Protein AF-0000000078655105 (afdb_homodimer)

Secondary structure (DSSP, 8-state):
---HHHHHHHHHH-SSEEEEEEEETTTEEEEEEE-HHHHHHH---HHHHTTS-GGGGGTT----HHHHHHHHHHHTT--EEEEEEEE-TTS-EEEEEEEEEEEE-TTS-EEEEEEEEEE-HHHHHHHHHHHHHHHHHHHHHHHHHHHHHHHH-/---HHHHHHHHHH-SSEEEEEEEETTTEEEEEEE-HHHHHHH---HHHHTTS-GGGGGTT----HHHHHHHHHHHTT--EEEEEEEE-TTS-EEEEEEEEEEEE-TTS-EEEEEEEEEE-HHHHHHHHHHHHHHHHHHHHHHHHHHHHHHHH-

Organism: NCBI:txid1005395

Foldseek 3Di:
DCDPVNVLVVQQPDLWKKWKWWDDPQQATFTQDIHPNNCVVQVDDPVVGGRHGPCVFCPPPDDDPQNVVVSVCVNVQHKDWDWDWTAHPVGDIFIWTKTKHFDADPVRHTTMIMIIIDGCRVVVVVVVVVVVVVVVVVVVVVVVVVVVVVVVD/DCDPVNVLVVQQPDQKKKWKWWDDPQQATFTQDIHPNNCVVQVDDPVVGGGHGPCVFCPPPDDDPQNVVVSVCVNVQHKDWDWDWGAHPVGDIFIWTKIKHFDADPVRDTTMIMIIIDGCRVVVVVVVVVVVVVVVVVVVVVVVVVVVVVVVD

InterPro domains:
  IPR000014 PAS domain [PF13426] (16-121)
  IPR000014 PAS domain [PS50112] (3-77)
  IPR000014 PAS domain [SM00091] (5-75)
  IPR000014 PAS domain [TIGR00229] (5-129)
  IPR000014 PAS domain [cd00130] (14-120)
  IPR000700 PAS-associated, C-terminal [PS50113] (77-132)
  IPR001610 PAC motif [SM00086] (81-123)
  IPR035965 PAS domain superfamily [SSF55785] (12-121)

Sequence (306 aa):
MINAKLLQRMIDASNDGIVVAEQEGDEDTILIYVNPAFERLSGYQASDILYRDCRFLQGEERDQPARTRIRQALDSRQPCREILRNYRKDGSAFWNELSITPLFNEADQLTYFIGVQKDVTVQVEAEQRIAELERELAEARARIRALESDQRSMINAKLLQRMIDASNDGIVVAEQEGDEDTILIYVNPAFERLSGYQASDILYRDCRFLQGEERDQPARTRIRQALDSRQPCREILRNYRKDGSAFWNELSITPLFNEADQLTYFIGVQKDVTVQVEAEQRIAELERELAEARARIRALESDQRS

Nearest PDB structures (foldseek):
  7r5n-assembly1_A  TM=9.632E-01  e=6.552E-20  Pseudomonas fluorescens
  7a6p-assembly1_B  TM=9.640E-01  e=2.274E-19  Pseudomonas putida KT2440
  5j4e-assembly2_B  TM=9.346E-01  e=1.556E-18  Pseudomonas putida
  8a7f-assembly1_A  TM=9.371E-01  e=1.064E-17  Pseudomonas putida KT2440
  8a6x-assembly1_B  TM=9.410E-01  e=1.674E-17  Pseudomonas putida KT2440

Structure (mmCIF, N/CA/C/O backbone):
data_AF-0000000078655105-model_v1
#
loop_
_entity.id
_entity.type
_entity.pdbx_description
1 polymer 'PAS domain S-box protein'
#
loop_
_atom_site.group_PDB
_atom_site.id
_atom_site.type_symbol
_atom_site.label_atom_id
_atom_site.label_alt_id
_atom_site.label_comp_id
_atom_site.label_asym_id
_atom_site.label_entity_id
_atom_site.label_seq_id
_atom_site.pdbx_PDB_ins_code
_atom_site.Cartn_x
_atom_site.Cartn_y
_atom_site.Cartn_z
_atom_site.occupancy
_atom_site.B_iso_or_equiv
_atom_site.auth_seq_id
_atom_site.auth_comp_id
_atom_site.auth_asym_id
_atom_site.auth_atom_id
_atom_site.pdbx_PDB_model_num
ATOM 1 N N . MET A 1 1 ? 6.883 21.797 11.141 1 62.38 1 MET A N 1
ATOM 2 C CA . MET A 1 1 ? 5.473 21.469 11.32 1 62.38 1 MET A CA 1
ATOM 3 C C . MET A 1 1 ? 4.766 21.344 9.977 1 62.38 1 MET A C 1
ATOM 5 O O . MET A 1 1 ? 5.008 22.141 9.07 1 62.38 1 MET A O 1
ATOM 9 N N . ILE A 1 2 ? 4.32 20.156 9.719 1 78.25 2 ILE A N 1
ATOM 10 C CA . ILE A 1 2 ? 3.615 19.953 8.461 1 78.25 2 ILE A CA 1
ATOM 11 C C . ILE A 1 2 ? 2.391 20.859 8.391 1 78.25 2 ILE A C 1
ATOM 13 O O . ILE A 1 2 ? 1.543 20.844 9.289 1 78.25 2 ILE A O 1
ATOM 17 N N . ASN A 1 3 ? 2.479 21.766 7.492 1 88.56 3 ASN A N 1
ATOM 18 C CA . ASN A 1 3 ? 1.353 22.672 7.336 1 88.56 3 ASN A CA 1
ATOM 19 C C . ASN A 1 3 ? 0.307 22.125 6.375 1 88.56 3 ASN A C 1
ATOM 21 O O . ASN A 1 3 ? 0.499 21.047 5.793 1 88.56 3 ASN A O 1
ATOM 25 N N . ALA A 1 4 ? -0.778 22.875 6.277 1 91.25 4 ALA A N 1
ATOM 26 C CA . ALA A 1 4 ? -1.927 22.406 5.504 1 91.25 4 ALA A CA 1
ATOM 27 C C . ALA A 1 4 ? -1.566 22.25 4.027 1 91.25 4 ALA A C 1
ATOM 29 O O . ALA A 1 4 ? -2.043 21.328 3.363 1 91.25 4 ALA A O 1
ATOM 30 N N . LYS A 1 5 ? -0.762 23.109 3.529 1 91.44 5 LYS A N 1
ATOM 31 C CA . LYS A 1 5 ? -0.339 23.047 2.135 1 91.44 5 LYS A CA 1
ATOM 32 C C . LYS A 1 5 ? 0.444 21.766 1.855 1 91.44 5 LYS A C 1
ATOM 34 O O . LYS A 1 5 ? 0.232 21.109 0.832 1 91.44 5 LYS A O 1
ATOM 39 N N . LEU A 1 6 ? 1.385 21.438 2.717 1 92.44 6 LEU A N 1
ATOM 40 C CA . LEU A 1 6 ? 2.174 20.219 2.588 1 92.44 6 LEU A CA 1
ATOM 41 C C . LEU A 1 6 ? 1.288 18.984 2.705 1 92.44 6 LEU A C 1
ATOM 43 O O . LEU A 1 6 ? 1.477 18.016 1.974 1 92.44 6 LEU A O 1
ATOM 47 N N . LEU A 1 7 ? 0.307 19 3.615 1 94.5 7 LEU A N 1
ATOM 48 C CA . LEU A 1 7 ? -0.645 17.906 3.762 1 94.5 7 LEU A CA 1
ATOM 49 C C . LEU A 1 7 ? -1.423 17.688 2.469 1 94.5 7 LEU A C 1
ATOM 51 O O . LEU A 1 7 ? -1.599 16.547 2.033 1 94.5 7 LEU A O 1
ATOM 55 N N . GLN A 1 8 ? -1.841 18.781 1.872 1 94.5 8 GLN A N 1
ATOM 56 C CA . GLN A 1 8 ? -2.564 18.719 0.607 1 94.5 8 GLN A CA 1
ATOM 57 C C . GLN A 1 8 ? -1.701 18.094 -0.485 1 94.5 8 GLN A C 1
ATOM 59 O O . GLN A 1 8 ? -2.186 17.281 -1.283 1 94.5 8 GLN A O 1
ATOM 64 N N . ARG A 1 9 ? -0.435 18.406 -0.539 1 93.44 9 ARG A N 1
ATOM 65 C CA . ARG A 1 9 ? 0.473 17.859 -1.543 1 93.44 9 ARG A CA 1
ATOM 66 C C . ARG A 1 9 ? 0.67 16.359 -1.345 1 93.44 9 ARG A C 1
ATOM 68 O O . ARG A 1 9 ? 0.831 15.609 -2.314 1 93.44 9 ARG A O 1
ATOM 75 N N . MET A 1 10 ? 0.689 15.906 -0.113 1 94.94 10 MET A N 1
ATOM 76 C CA . MET A 1 10 ? 0.8 14.477 0.19 1 94.94 10 MET A CA 1
ATOM 77 C C . MET A 1 10 ? -0.411 13.719 -0.335 1 94.94 10 MET A C 1
ATOM 79 O O . MET A 1 10 ? -0.267 12.633 -0.913 1 94.94 10 MET A O 1
ATOM 83 N N . ILE A 1 11 ? -1.579 14.273 -0.117 1 95.5 11 ILE A N 1
ATOM 84 C CA . ILE A 1 11 ? -2.824 13.68 -0.586 1 95.5 11 ILE A CA 1
ATOM 85 C C . ILE A 1 11 ? -2.824 13.617 -2.111 1 95.5 11 ILE A C 1
ATOM 87 O O . ILE A 1 11 ? -3.205 12.602 -2.697 1 95.5 11 ILE A O 1
ATOM 91 N N . ASP A 1 12 ? -2.322 14.648 -2.771 1 94.12 12 ASP A N 1
ATOM 92 C CA . ASP A 1 12 ? -2.277 14.727 -4.23 1 94.12 12 ASP A CA 1
ATOM 93 C C . ASP A 1 12 ? -1.312 13.695 -4.805 1 94.12 12 ASP A C 1
ATOM 95 O O . ASP A 1 12 ? -1.52 13.188 -5.91 1 94.12 12 ASP A O 1
ATOM 99 N N . ALA A 1 13 ? -0.293 13.383 -4.043 1 93.12 13 ALA A N 1
ATOM 100 C CA . ALA A 1 13 ? 0.756 12.477 -4.516 1 93.12 13 ALA A CA 1
ATOM 101 C C . ALA A 1 13 ? 0.355 11.023 -4.324 1 93.12 13 ALA A C 1
ATOM 103 O O . ALA A 1 13 ? 0.968 10.117 -4.902 1 93.12 13 ALA A O 1
ATOM 104 N N . SER A 1 14 ? -0.73 10.758 -3.533 1 94 14 SER A N 1
ATOM 105 C CA . SER A 1 14 ? -1.167 9.398 -3.246 1 94 14 SER A CA 1
ATOM 106 C C . SER A 1 14 ? -1.597 8.672 -4.52 1 94 14 SER A C 1
ATOM 108 O O . SER A 1 14 ? -2.154 9.289 -5.43 1 94 14 SER A O 1
ATOM 110 N N . ASN A 1 15 ? -1.314 7.422 -4.562 1 90.94 15 ASN A N 1
ATOM 111 C CA . ASN A 1 15 ? -1.718 6.605 -5.707 1 90.94 15 ASN A CA 1
ATOM 112 C C . ASN A 1 15 ? -3.166 6.145 -5.578 1 90.94 15 ASN A C 1
ATOM 114 O O . ASN A 1 15 ? -3.826 5.871 -6.586 1 90.94 15 ASN A O 1
ATOM 118 N N . ASP A 1 16 ? -3.594 6.078 -4.355 1 94.75 16 ASP A N 1
ATOM 119 C CA . ASP A 1 16 ? -4.961 5.629 -4.105 1 94.75 16 ASP A CA 1
ATOM 120 C C . ASP A 1 16 ? -5.945 6.789 -4.219 1 94.75 16 ASP A C 1
ATOM 122 O O . ASP A 1 16 ? -5.617 7.93 -3.877 1 94.75 16 ASP A O 1
ATOM 126 N N . GLY A 1 17 ? -7.121 6.43 -4.809 1 96.62 17 GLY A N 1
ATOM 127 C CA . GLY A 1 17 ? -8.188 7.418 -4.738 1 96.62 17 GLY A CA 1
ATOM 128 C C . GLY A 1 17 ? -8.672 7.672 -3.324 1 96.62 17 GLY A C 1
ATOM 129 O O . GLY A 1 17 ? -8.938 6.73 -2.574 1 96.62 17 GLY A O 1
ATOM 130 N N . ILE A 1 18 ? -8.711 8.898 -2.969 1 96.88 18 ILE A N 1
ATOM 131 C CA . ILE A 1 18 ? -9.203 9.289 -1.653 1 96.88 18 ILE A CA 1
ATOM 132 C C . ILE A 1 18 ? -10.414 10.211 -1.807 1 96.88 18 ILE A C 1
ATOM 134 O O . ILE A 1 18 ? -10.375 11.18 -2.561 1 96.88 18 ILE A O 1
ATOM 138 N N . VAL A 1 19 ? -11.508 9.906 -1.078 1 96.69 19 VAL A N 1
ATOM 139 C CA . VAL A 1 19 ? -12.727 10.719 -1.108 1 96.69 19 VAL A CA 1
ATOM 140 C C . VAL A 1 19 ? -13.203 10.984 0.316 1 96.69 19 VAL A C 1
ATOM 142 O O . VAL A 1 19 ? -12.906 10.211 1.231 1 96.69 19 VAL A O 1
ATOM 145 N N . VAL A 1 20 ? -13.82 12.086 0.477 1 95.69 20 VAL A N 1
ATOM 146 C CA . VAL A 1 20 ? -14.508 12.43 1.72 1 95.69 20 VAL A CA 1
ATOM 147 C C . VAL A 1 20 ? -15.992 12.641 1.45 1 95.69 20 VAL A C 1
ATOM 149 O O . VAL A 1 20 ? -16.359 13.344 0.511 1 95.69 20 VAL A O 1
ATOM 152 N N . ALA A 1 21 ? -16.766 11.992 2.242 1 93.81 21 ALA A N 1
ATOM 153 C CA . ALA A 1 21 ? -18.219 12.141 2.131 1 93.81 21 ALA A CA 1
ATOM 154 C C . ALA A 1 21 ? -18.812 12.641 3.443 1 93.81 21 ALA A C 1
ATOM 156 O O . ALA A 1 21 ? -18.359 12.266 4.523 1 93.81 21 ALA A O 1
ATOM 157 N N . GLU A 1 22 ? -19.703 13.469 3.277 1 89.5 22 GLU A N 1
ATOM 158 C CA . GLU A 1 22 ? -20.469 13.992 4.41 1 89.5 22 GLU A CA 1
ATOM 159 C C . GLU A 1 22 ? -21.844 13.328 4.508 1 89.5 22 GLU A C 1
ATOM 161 O O . GLU A 1 22 ? -22.484 13.078 3.49 1 89.5 22 GLU A O 1
ATOM 166 N N . GLN A 1 23 ? -22.125 13.008 5.742 1 81.75 23 GLN A N 1
ATOM 167 C CA . GLN A 1 23 ? -23.453 12.43 5.957 1 81.75 23 GLN A CA 1
ATOM 168 C C . GLN A 1 23 ? -24.531 13.492 5.82 1 81.75 23 GLN A C 1
ATOM 170 O O . GLN A 1 23 ? -24.453 14.555 6.449 1 81.75 23 GLN A O 1
ATOM 175 N N . GLU A 1 24 ? -25.219 13.258 4.809 1 77.31 24 GLU A N 1
ATOM 176 C CA . GLU A 1 24 ? -26.375 14.117 4.629 1 77.31 24 GLU A CA 1
ATOM 177 C C . GLU A 1 24 ? -27.656 13.391 5.023 1 77.31 24 GLU A C 1
ATOM 179 O O . GLU A 1 24 ? -28.078 12.445 4.352 1 77.31 24 GLU A O 1
ATOM 184 N N . GLY A 1 25 ? -28.266 13.844 5.977 1 69.75 25 GLY A N 1
ATOM 185 C CA . GLY A 1 25 ? -29.453 13.148 6.438 1 69.75 25 GLY A CA 1
ATOM 186 C C . GLY A 1 25 ? -29.156 11.766 6.996 1 69.75 25 GLY A C 1
ATOM 187 O O . GLY A 1 25 ? -28.109 11.547 7.605 1 69.75 25 GLY A O 1
ATOM 188 N N . ASP A 1 26 ? -30.188 10.82 6.832 1 65.19 26 ASP A N 1
ATOM 189 C CA . ASP A 1 26 ? -30.094 9.523 7.496 1 65.19 26 ASP A CA 1
ATOM 190 C C . ASP A 1 26 ? -29.391 8.5 6.602 1 65.19 26 ASP A C 1
ATOM 192 O O . ASP A 1 26 ? -28.797 7.547 7.094 1 65.19 26 ASP A O 1
ATOM 196 N N . GLU A 1 27 ? -29.438 8.742 5.324 1 65.62 27 GLU A N 1
ATOM 197 C CA . GLU A 1 27 ? -29 7.582 4.562 1 65.62 27 GLU A CA 1
ATOM 198 C C . GLU A 1 27 ? -28.031 7.98 3.455 1 65.62 27 GLU A C 1
ATOM 200 O O . GLU A 1 27 ? -27.359 7.129 2.865 1 65.62 27 GLU A O 1
ATOM 205 N N . ASP A 1 28 ? -27.969 9.266 3.359 1 75.62 28 ASP A N 1
ATOM 206 C CA . ASP A 1 28 ? -27.234 9.609 2.148 1 75.62 28 ASP A CA 1
ATOM 207 C C . ASP A 1 28 ? -25.891 10.25 2.488 1 75.62 28 ASP A C 1
ATOM 209 O O . ASP A 1 28 ? -25.766 10.938 3.504 1 75.62 28 ASP A O 1
ATOM 213 N N . THR A 1 29 ? -24.969 9.805 1.803 1 84.94 29 THR A N 1
ATOM 214 C CA . THR A 1 29 ? -23.656 10.438 1.896 1 84.94 29 THR A CA 1
ATOM 215 C C . THR A 1 29 ? -23.266 11.094 0.574 1 84.94 29 THR A C 1
ATOM 217 O O . THR A 1 29 ? -23.438 10.5 -0.493 1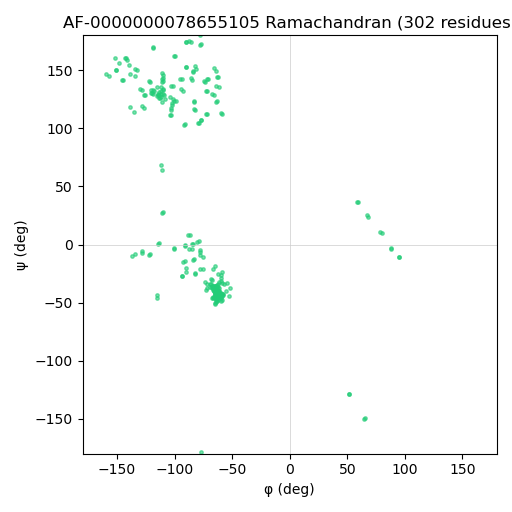 84.94 29 THR A O 1
ATOM 220 N N . ILE A 1 30 ? -22.891 12.367 0.694 1 89.56 30 ILE A N 1
ATOM 221 C CA . ILE A 1 30 ? -22.531 13.102 -0.515 1 89.56 30 ILE A CA 1
ATOM 222 C C . ILE A 1 30 ? -21.031 13.398 -0.509 1 89.56 30 ILE A C 1
ATOM 224 O O . ILE A 1 30 ? -20.453 13.695 0.541 1 89.56 30 ILE A O 1
ATOM 228 N N . LEU A 1 31 ? -20.422 13.328 -1.653 1 93.62 31 LEU A N 1
ATOM 229 C CA . LEU A 1 31 ? -19 13.586 -1.81 1 93.62 31 LEU A CA 1
ATOM 230 C C . LEU A 1 31 ? -18.703 15.078 -1.657 1 93.62 31 LEU A C 1
ATOM 232 O O . LEU A 1 31 ? -19.359 15.914 -2.279 1 93.62 31 LEU A O 1
ATOM 236 N N . ILE A 1 32 ? -17.75 15.391 -0.905 1 93.38 32 ILE A N 1
ATOM 237 C CA . ILE A 1 32 ? -17.406 16.797 -0.742 1 93.38 32 ILE A CA 1
ATOM 238 C C . ILE A 1 32 ? -15.945 17.016 -1.145 1 93.38 32 ILE A C 1
ATOM 240 O O . ILE A 1 32 ? -15.492 18.156 -1.271 1 93.38 32 ILE A O 1
ATOM 244 N N . TYR A 1 33 ? -15.273 15.875 -1.356 1 95.19 33 TYR A N 1
ATOM 245 C CA . TYR A 1 33 ? -13.875 15.969 -1.777 1 95.19 33 TYR A CA 1
ATOM 246 C C . TYR A 1 33 ? -13.438 14.695 -2.494 1 95.19 33 TYR A C 1
ATOM 248 O O . TYR A 1 33 ? -13.883 13.602 -2.148 1 95.19 33 TYR A O 1
ATOM 256 N N . VAL A 1 34 ? -12.578 14.891 -3.471 1 96.25 34 VAL A N 1
ATOM 257 C CA . VAL A 1 34 ? -11.891 13.805 -4.145 1 96.25 34 VAL A CA 1
ATOM 258 C C . VAL A 1 34 ? -10.469 14.242 -4.52 1 96.25 34 VAL A C 1
ATOM 260 O O . VAL A 1 34 ? -10.25 15.391 -4.895 1 96.25 34 VAL A O 1
ATOM 263 N N . ASN A 1 35 ? -9.539 13.375 -4.406 1 96.06 35 ASN A N 1
ATOM 264 C CA . ASN A 1 35 ? -8.18 13.727 -4.801 1 96.06 35 ASN A CA 1
ATOM 265 C C . ASN A 1 35 ? -7.918 13.398 -6.266 1 96.06 35 ASN A C 1
ATOM 267 O O . ASN A 1 35 ? -8.75 12.773 -6.926 1 96.06 35 ASN A O 1
ATOM 271 N N . PRO A 1 36 ? -6.719 13.781 -6.828 1 96.19 36 PRO A N 1
ATOM 272 C CA . PRO A 1 36 ? -6.387 13.539 -8.234 1 96.19 36 PRO A CA 1
ATOM 273 C C . PRO A 1 36 ? -6.336 12.055 -8.578 1 96.19 36 PRO A C 1
ATOM 275 O O . PRO A 1 36 ? -6.727 11.656 -9.68 1 96.19 36 PRO A O 1
ATOM 278 N N . ALA A 1 37 ? -5.906 11.234 -7.652 1 96.19 37 ALA A N 1
ATOM 279 C CA . ALA A 1 37 ? -5.816 9.797 -7.906 1 96.19 37 ALA A CA 1
ATOM 280 C C . ALA A 1 37 ? -7.199 9.195 -8.156 1 96.19 37 ALA A C 1
ATOM 282 O O . ALA A 1 37 ? -7.344 8.273 -8.953 1 96.19 37 ALA A O 1
ATOM 283 N N . PHE A 1 38 ? -8.203 9.688 -7.469 1 96.88 38 PHE A N 1
ATOM 284 C CA . PHE A 1 38 ? -9.57 9.234 -7.684 1 96.88 38 PHE A CA 1
ATOM 285 C C . PHE A 1 38 ? -10.039 9.578 -9.094 1 96.88 38 PHE A C 1
ATOM 287 O O . PHE A 1 38 ? -10.695 8.773 -9.75 1 96.88 38 PHE A O 1
ATOM 294 N N . GLU A 1 39 ? -9.703 10.75 -9.516 1 97.31 39 GLU A N 1
ATOM 295 C CA . GLU A 1 39 ? -10.062 11.172 -10.867 1 97.31 39 GLU A CA 1
ATOM 296 C C . GLU A 1 39 ? -9.422 10.258 -11.914 1 97.31 39 GLU A C 1
ATOM 298 O O . GLU A 1 39 ? -10.086 9.852 -12.875 1 97.31 39 GLU A O 1
ATOM 303 N N . ARG A 1 40 ? -8.211 9.93 -11.742 1 95.88 40 ARG A N 1
ATOM 304 C CA . ARG A 1 40 ? -7.504 9.047 -12.664 1 95.88 40 ARG A CA 1
ATOM 305 C C . ARG A 1 40 ? -8.094 7.645 -12.648 1 95.88 40 ARG A C 1
ATOM 307 O O . ARG A 1 40 ? -8.273 7.027 -13.703 1 95.88 40 ARG A O 1
ATOM 314 N N . LEU A 1 41 ? -8.43 7.219 -11.477 1 96.06 41 LEU A N 1
ATOM 315 C CA . LEU A 1 41 ? -8.961 5.875 -11.273 1 96.06 41 LEU A CA 1
ATOM 316 C C . LEU A 1 41 ? -10.336 5.73 -11.906 1 96.06 41 LEU A C 1
ATOM 318 O O . LEU A 1 41 ? -10.617 4.734 -12.578 1 96.06 41 LEU A O 1
ATOM 322 N N . SER A 1 42 ? -11.188 6.688 -11.688 1 95.25 42 SER A N 1
ATOM 323 C CA . SER A 1 42 ? -12.594 6.57 -12.062 1 95.25 42 SER A CA 1
ATOM 324 C C . SER A 1 42 ? -12.844 7.16 -13.445 1 95.25 42 SER A C 1
ATOM 326 O O . SER A 1 42 ? -13.82 6.801 -14.117 1 95.25 42 SER A O 1
ATOM 328 N N . GLY A 1 43 ? -11.93 8.18 -13.82 1 96.06 43 GLY A N 1
ATOM 329 C CA . GLY A 1 43 ? -12.125 8.883 -15.078 1 96.06 43 GLY A CA 1
ATOM 330 C C . GLY A 1 43 ? -13.039 10.094 -14.945 1 96.06 43 GLY A C 1
ATOM 331 O O . GLY A 1 43 ? -13.25 10.82 -15.914 1 96.06 43 GLY A O 1
ATOM 332 N N . TYR A 1 44 ? -13.578 10.344 -13.789 1 95.38 44 TYR A N 1
ATOM 333 C CA . TYR A 1 44 ? -14.461 11.477 -13.531 1 95.38 44 TYR A CA 1
ATOM 334 C C . TYR A 1 44 ? -13.68 12.656 -12.961 1 95.38 44 TYR A C 1
ATOM 336 O O . TYR A 1 44 ? -12.758 12.477 -12.164 1 95.38 44 TYR A O 1
ATOM 344 N N . GLN A 1 45 ? -14.055 13.773 -13.359 1 95.25 45 GLN A N 1
ATOM 345 C CA . GLN A 1 45 ? -13.508 14.984 -12.758 1 95.25 45 GLN A CA 1
ATOM 346 C C . GLN A 1 45 ? -14.266 15.344 -11.477 1 95.25 45 GLN A C 1
ATOM 348 O O . GLN A 1 45 ? -15.469 15.109 -11.375 1 95.25 45 GLN A O 1
ATOM 353 N N . ALA A 1 46 ? -13.469 15.969 -10.57 1 92.88 46 ALA A N 1
ATOM 354 C CA . ALA A 1 46 ? -14.062 16.375 -9.297 1 92.88 46 ALA A CA 1
ATOM 355 C C . ALA A 1 46 ? -15.289 17.266 -9.531 1 92.88 46 ALA A C 1
ATOM 357 O O . ALA A 1 46 ? -16.312 17.109 -8.852 1 92.88 46 ALA A O 1
ATOM 358 N N . SER A 1 47 ? -15.258 18.125 -10.43 1 92.38 47 SER A N 1
ATOM 359 C CA . SER A 1 47 ? -16.312 19.078 -10.703 1 92.38 47 SER A CA 1
ATOM 360 C C . SER A 1 47 ? -17.609 18.375 -11.109 1 92.38 47 SER A C 1
ATOM 362 O O . SER A 1 47 ? -18.703 18.891 -10.875 1 92.38 47 SER A O 1
ATOM 364 N N . ASP A 1 48 ? -17.516 17.156 -11.648 1 91.44 48 ASP A N 1
ATOM 365 C CA . ASP A 1 48 ? -18.672 16.438 -12.18 1 91.44 48 ASP A CA 1
ATOM 366 C C . ASP A 1 48 ? -19.312 15.562 -11.109 1 91.44 48 ASP A C 1
ATOM 368 O O . ASP A 1 48 ? -20.469 15.141 -11.25 1 91.44 48 ASP A O 1
ATOM 372 N N . ILE A 1 49 ? -18.578 15.375 -10.031 1 90.12 49 ILE A N 1
ATOM 373 C CA . ILE A 1 49 ? -19.078 14.297 -9.188 1 90.12 49 ILE A CA 1
ATOM 374 C C . ILE A 1 49 ? -19.219 14.797 -7.746 1 90.12 49 ILE A C 1
ATOM 376 O O . ILE A 1 49 ? -19.75 14.086 -6.887 1 90.12 49 ILE A O 1
ATOM 380 N N . LEU A 1 50 ? -18.797 15.93 -7.418 1 91.56 50 LEU A N 1
ATOM 381 C CA . LEU A 1 50 ? -19 16.484 -6.086 1 91.56 50 LEU A CA 1
ATOM 382 C C . LEU A 1 50 ? -20.484 16.641 -5.773 1 91.56 50 LEU A C 1
ATOM 384 O O . LEU A 1 50 ? -21.266 17.016 -6.652 1 91.56 50 LEU A O 1
ATOM 388 N N . TYR A 1 51 ? -20.875 16.25 -4.562 1 89.38 51 TYR A N 1
ATOM 389 C CA . TYR A 1 51 ? -22.234 16.359 -4.027 1 89.38 51 TYR A CA 1
ATOM 390 C C . TYR A 1 51 ? -23.109 15.227 -4.543 1 89.38 51 TYR A C 1
ATOM 392 O O . TYR A 1 51 ? -24.328 15.25 -4.387 1 89.38 51 TYR A O 1
ATOM 400 N N . ARG A 1 52 ? -22.469 14.266 -5.176 1 86 52 ARG A N 1
ATOM 401 C CA . ARG A 1 52 ? -23.125 13.016 -5.539 1 86 52 ARG A CA 1
ATOM 402 C C . ARG A 1 52 ? -22.781 11.898 -4.559 1 86 52 ARG A C 1
ATOM 404 O O . ARG A 1 52 ? -21.781 12 -3.832 1 86 52 ARG A O 1
ATOM 411 N N . ASP A 1 53 ? -23.641 10.836 -4.613 1 84.69 53 ASP A N 1
ATOM 412 C CA . ASP A 1 53 ? -23.312 9.633 -3.859 1 84.69 53 ASP A CA 1
ATOM 413 C C . ASP A 1 53 ? -22.312 8.773 -4.621 1 84.69 53 ASP A C 1
ATOM 415 O O . ASP A 1 53 ? -22.297 8.766 -5.852 1 84.69 53 ASP A O 1
ATOM 419 N N . CYS A 1 54 ? -21.516 8.047 -3.973 1 83.38 54 CYS A N 1
ATOM 420 C CA . CYS A 1 54 ? -20.422 7.289 -4.559 1 83.38 54 CYS A CA 1
ATOM 421 C C . CYS A 1 54 ? -20.922 6.008 -5.211 1 83.38 54 CYS A C 1
ATOM 423 O O . CYS A 1 54 ? -20.141 5.27 -5.82 1 83.38 54 CYS A O 1
ATOM 425 N N . ARG A 1 55 ? -22.203 5.758 -5.234 1 83.69 55 ARG A N 1
ATOM 426 C CA . ARG A 1 55 ? -22.781 4.543 -5.801 1 83.69 55 ARG A CA 1
ATOM 427 C C . ARG A 1 55 ? -22.828 4.617 -7.32 1 83.69 55 ARG A C 1
ATOM 429 O O . ARG A 1 55 ? -23.125 3.623 -7.988 1 83.69 55 ARG A O 1
ATOM 436 N N . PHE A 1 56 ? -22.484 5.754 -7.836 1 87.5 56 PHE A N 1
ATOM 437 C CA . PHE A 1 56 ? -22.469 5.922 -9.281 1 87.5 56 PHE A CA 1
ATOM 438 C C . PHE A 1 56 ? -21.422 5.031 -9.93 1 87.5 56 PHE A C 1
ATOM 440 O O . PHE A 1 56 ? -21.516 4.723 -11.117 1 87.5 56 PHE A O 1
ATOM 447 N N . LEU A 1 57 ? -20.438 4.543 -9.164 1 91.31 57 LEU A N 1
ATOM 448 C CA . LEU A 1 57 ? -19.375 3.678 -9.68 1 91.31 57 LEU A CA 1
ATOM 449 C C . LEU A 1 57 ? -19.875 2.248 -9.852 1 91.31 57 LEU A C 1
ATOM 451 O O . LEU A 1 57 ? -19.219 1.419 -10.469 1 91.31 57 LEU A O 1
ATOM 455 N N . GLN A 1 58 ? -21.031 1.921 -9.383 1 88.69 58 GLN A N 1
ATOM 456 C CA . GLN A 1 58 ? -21.516 0.545 -9.391 1 88.69 58 GLN A CA 1
ATOM 457 C C . GLN A 1 58 ? -22.219 0.223 -10.703 1 88.69 58 GLN A C 1
ATOM 459 O O . GLN A 1 58 ? -22.531 -0.938 -10.984 1 88.69 58 GLN A O 1
ATOM 464 N N . GLY A 1 59 ? -22.344 1.194 -11.523 1 82.25 59 GLY A N 1
ATOM 465 C CA . GLY A 1 59 ? -23.047 0.944 -12.773 1 82.25 59 GLY A CA 1
ATOM 466 C C . GLY A 1 59 ? -24.406 0.299 -12.586 1 82.25 59 GLY A C 1
ATOM 467 O O . GLY A 1 59 ? -25.219 0.777 -11.789 1 82.25 59 GLY A O 1
ATOM 468 N N . GLU A 1 60 ? -24.594 -0.863 -13.383 1 79.25 60 GLU A N 1
ATOM 469 C CA . GLU A 1 60 ? -25.875 -1.571 -13.352 1 79.25 60 GLU A CA 1
ATOM 470 C C . GLU A 1 60 ? -25.797 -2.801 -12.453 1 79.25 60 GLU A C 1
ATOM 472 O O . GLU A 1 60 ? -26.828 -3.432 -12.18 1 79.25 60 GLU A O 1
ATOM 477 N N . GLU A 1 61 ? -24.688 -2.98 -11.992 1 76.56 61 GLU A N 1
ATOM 478 C CA . GLU A 1 61 ? -24.516 -4.156 -11.141 1 76.56 61 GLU A CA 1
ATOM 479 C C . GLU A 1 61 ? -24.75 -3.809 -9.672 1 76.56 61 GLU A C 1
ATOM 481 O O . GLU A 1 61 ? -23.828 -3.326 -9 1 76.56 61 GLU A O 1
ATOM 486 N N . ARG A 1 62 ? -25.844 -4.18 -9.25 1 73.75 62 ARG A N 1
ATOM 487 C CA . ARG A 1 62 ? -26.172 -3.732 -7.902 1 73.75 62 ARG A CA 1
ATOM 488 C C . ARG A 1 62 ? -26.234 -4.91 -6.938 1 73.75 62 ARG A C 1
ATOM 490 O O . ARG A 1 62 ? -26.438 -4.727 -5.734 1 73.75 62 ARG A O 1
ATOM 497 N N . ASP A 1 63 ? -25.953 -5.984 -7.562 1 80.62 63 ASP A N 1
ATOM 498 C CA . ASP A 1 63 ? -26.125 -7.137 -6.68 1 80.62 63 ASP A CA 1
ATOM 499 C C . ASP A 1 63 ? -24.766 -7.777 -6.355 1 80.62 63 ASP A C 1
ATOM 501 O O . ASP A 1 63 ? -24.5 -8.898 -6.785 1 80.62 63 ASP A O 1
ATOM 505 N N . GLN A 1 64 ? -24.047 -7.059 -5.645 1 88.88 64 GLN A N 1
ATOM 506 C CA . GLN A 1 64 ? -22.797 -7.617 -5.133 1 88.88 64 GLN A CA 1
ATOM 507 C C . GLN A 1 64 ? -22.844 -7.762 -3.615 1 88.88 64 GLN A C 1
ATOM 509 O O . GLN A 1 64 ? -23.203 -6.82 -2.908 1 88.88 64 GLN A O 1
ATOM 514 N N . PRO A 1 65 ? -22.469 -8.938 -3.131 1 90.19 65 PRO A N 1
ATOM 515 C CA . PRO A 1 65 ? -22.453 -9.125 -1.678 1 90.19 65 PRO A CA 1
ATOM 516 C C . PRO A 1 65 ? -21.672 -8.039 -0.951 1 90.19 65 PRO A C 1
ATOM 518 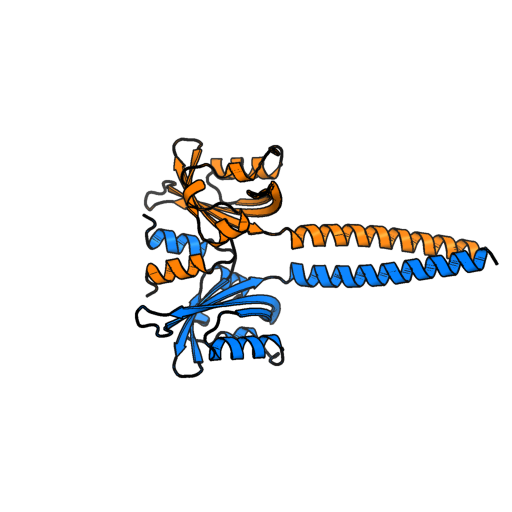O O . PRO A 1 65 ? -22.031 -7.641 0.157 1 90.19 65 PRO A O 1
ATOM 521 N N . ALA A 1 66 ? -20.641 -7.621 -1.501 1 90.75 66 ALA A N 1
ATOM 522 C CA . ALA A 1 66 ? -19.781 -6.59 -0.913 1 90.75 66 ALA A CA 1
ATOM 523 C C . ALA A 1 66 ? -20.578 -5.316 -0.628 1 90.75 66 ALA A C 1
ATOM 525 O O . ALA A 1 66 ? -20.312 -4.625 0.358 1 90.75 66 ALA A O 1
ATOM 526 N N . ARG A 1 67 ? -21.562 -4.965 -1.417 1 90 67 ARG A N 1
ATOM 527 C CA . ARG A 1 67 ? -22.375 -3.764 -1.241 1 90 67 ARG A CA 1
ATOM 528 C C . ARG A 1 67 ? -23.188 -3.84 0.04 1 90 67 ARG A C 1
ATOM 530 O O . ARG A 1 67 ? -23.359 -2.84 0.741 1 90 67 ARG A O 1
ATOM 537 N N . THR A 1 68 ? -23.734 -5.008 0.233 1 89.38 68 THR A N 1
ATOM 538 C CA . THR A 1 68 ? -24.531 -5.223 1.44 1 89.38 68 THR A CA 1
ATOM 539 C C . THR A 1 68 ? -23.656 -5.062 2.688 1 89.38 68 THR A C 1
ATOM 541 O O . THR A 1 68 ? -24.078 -4.43 3.66 1 89.38 68 THR A O 1
ATOM 544 N N . ARG A 1 69 ? -22.453 -5.594 2.625 1 92.56 69 ARG A N 1
ATOM 545 C CA . ARG A 1 69 ? -21.531 -5.484 3.748 1 92.56 69 ARG A CA 1
ATOM 546 C C . ARG A 1 69 ? -21.125 -4.031 3.988 1 92.56 69 ARG A C 1
ATOM 548 O O . ARG A 1 69 ? -21.016 -3.596 5.137 1 92.56 69 ARG A O 1
ATOM 555 N N . ILE A 1 70 ? -20.938 -3.324 2.961 1 91 70 ILE A N 1
ATOM 556 C CA . ILE A 1 70 ? -20.578 -1.912 3.049 1 91 70 ILE A CA 1
ATOM 557 C C . ILE A 1 70 ? -21.719 -1.131 3.686 1 91 70 ILE A C 1
ATOM 559 O O . ILE A 1 70 ? -21.5 -0.324 4.594 1 91 70 ILE A O 1
ATOM 563 N N . ARG A 1 71 ? -23 -1.376 3.24 1 88.31 71 ARG A N 1
ATOM 564 C CA . ARG A 1 71 ? -24.172 -0.692 3.787 1 88.31 71 ARG A CA 1
ATOM 565 C C . ARG A 1 71 ? -24.312 -0.957 5.281 1 88.31 71 ARG A C 1
ATOM 567 O O . ARG A 1 71 ? -24.594 -0.04 6.055 1 88.31 71 ARG A O 1
ATOM 574 N N . GLN A 1 72 ? -24.141 -2.16 5.578 1 91.31 72 GLN A N 1
ATOM 575 C CA . GLN A 1 72 ? -24.234 -2.545 6.984 1 91.31 72 GLN A CA 1
ATOM 576 C C . GLN A 1 72 ? -23.172 -1.833 7.824 1 91.31 72 GLN A C 1
ATOM 578 O O . GLN A 1 72 ? -23.453 -1.378 8.93 1 91.31 72 GLN A O 1
ATOM 583 N N . ALA A 1 73 ? -21.953 -1.756 7.312 1 91 73 ALA A N 1
ATOM 584 C CA . ALA A 1 73 ? -20.875 -1.08 8.016 1 91 73 ALA A CA 1
ATOM 585 C C . ALA A 1 73 ? -21.156 0.411 8.164 1 91 73 ALA A C 1
ATOM 587 O O . ALA A 1 73 ? -20.891 1 9.211 1 91 73 ALA A O 1
ATOM 588 N N . LEU A 1 74 ? -21.656 1.069 7.117 1 87.5 74 LEU A N 1
ATOM 589 C CA . LEU A 1 74 ? -22.016 2.484 7.156 1 87.5 74 LEU A CA 1
ATOM 590 C C . LEU A 1 74 ? -23.109 2.748 8.188 1 87.5 74 LEU A C 1
ATOM 592 O O . LEU A 1 74 ? -23.016 3.713 8.953 1 87.5 74 LEU A O 1
ATOM 596 N N . ASP A 1 75 ? -24.078 1.821 8.203 1 87.88 75 ASP A N 1
ATOM 597 C CA . ASP A 1 75 ? -25.188 1.941 9.148 1 87.88 75 ASP A CA 1
ATOM 598 C C . ASP A 1 75 ? -24.703 1.808 10.586 1 87.88 75 ASP A C 1
ATOM 600 O O . ASP A 1 75 ? -25.234 2.465 11.492 1 87.88 75 ASP A O 1
ATOM 604 N N . SER A 1 76 ? -23.781 0.998 10.758 1 90.69 76 SER A N 1
ATOM 605 C CA . SER A 1 76 ? -23.281 0.741 12.102 1 90.69 76 SER A CA 1
ATOM 606 C C . SER A 1 76 ? -22.125 1.678 12.445 1 90.69 76 SER A C 1
ATOM 608 O O . SER A 1 76 ? -21.547 1.581 13.523 1 90.69 76 SER A O 1
ATOM 610 N N . ARG A 1 77 ? -21.734 2.539 11.484 1 88.81 77 ARG A N 1
ATOM 611 C CA . ARG A 1 77 ? -20.672 3.525 11.672 1 88.81 77 ARG A CA 1
ATOM 612 C C . ARG A 1 77 ? -19.359 2.85 12.023 1 88.81 77 ARG A C 1
ATOM 614 O O . ARG A 1 77 ? -18.656 3.279 12.945 1 88.81 77 ARG A O 1
ATOM 621 N N . GLN A 1 78 ? -19.188 1.751 11.414 1 92.12 78 GLN A N 1
ATOM 622 C CA . GLN A 1 78 ? -17.969 0.977 11.602 1 92.12 78 GLN A CA 1
ATOM 623 C C . GLN A 1 78 ? -17.109 1.001 10.344 1 92.12 78 GLN A C 1
ATOM 625 O O . GLN A 1 78 ? -17.625 1.125 9.227 1 92.12 78 GLN A O 1
ATOM 630 N N . PRO A 1 79 ? -15.758 0.988 10.562 1 94.81 79 PRO A N 1
ATOM 631 C CA . PRO A 1 79 ? -14.891 0.861 9.391 1 94.81 79 PRO A CA 1
ATOM 632 C C . PRO A 1 79 ? -15.07 -0.472 8.664 1 94.81 79 PRO A C 1
ATOM 634 O O . PRO A 1 79 ? -15.477 -1.462 9.281 1 94.81 79 PRO A O 1
ATOM 637 N N . CYS A 1 80 ? -14.867 -0.48 7.375 1 94.62 80 CYS A N 1
ATOM 638 C CA . CYS A 1 80 ? -14.945 -1.71 6.598 1 94.62 80 CYS A CA 1
ATOM 639 C C . CYS A 1 80 ? -13.984 -1.659 5.41 1 94.62 80 CYS A C 1
ATOM 641 O O . CYS A 1 80 ? -13.508 -0.587 5.039 1 94.62 80 CYS A O 1
ATOM 643 N N . ARG A 1 81 ? -13.578 -2.844 4.898 1 95.38 81 ARG A N 1
ATOM 644 C CA . ARG A 1 81 ? -12.758 -3.047 3.713 1 95.38 81 ARG A CA 1
ATOM 645 C C . ARG A 1 81 ? -13.32 -4.156 2.836 1 95.38 81 ARG A C 1
ATOM 647 O O . ARG A 1 81 ? -13.484 -5.293 3.289 1 95.38 81 ARG A O 1
ATOM 654 N N . GLU A 1 82 ? -13.789 -3.744 1.574 1 95.69 82 GLU A N 1
ATOM 655 C CA . GLU A 1 82 ? -14.422 -4.699 0.669 1 95.69 82 GLU A CA 1
ATOM 656 C C . GLU A 1 82 ? -13.891 -4.547 -0.753 1 95.69 82 GLU A C 1
ATOM 658 O O . GLU A 1 82 ? -13.477 -3.457 -1.155 1 95.69 82 GLU A O 1
ATOM 663 N N . ILE A 1 83 ? -13.797 -5.656 -1.401 1 95.38 83 ILE A N 1
ATOM 664 C CA . ILE A 1 83 ? -13.477 -5.637 -2.824 1 95.38 83 ILE A CA 1
ATOM 665 C C . ILE A 1 83 ? -14.758 -5.785 -3.645 1 95.38 83 ILE A C 1
ATOM 667 O O . ILE A 1 83 ? -15.547 -6.703 -3.41 1 95.38 83 ILE A O 1
ATOM 671 N N . LEU A 1 84 ? -15.039 -4.871 -4.523 1 94.88 84 LEU A N 1
ATOM 672 C CA . LEU A 1 84 ? -16.234 -4.926 -5.363 1 94.88 84 LEU A CA 1
ATOM 673 C C . LEU A 1 84 ? -15.922 -4.426 -6.773 1 94.88 84 LEU A C 1
ATOM 675 O O . LEU A 1 84 ? -14.922 -3.736 -6.988 1 94.88 84 LEU A O 1
ATOM 679 N N . ARG A 1 85 ? -16.781 -4.805 -7.691 1 94.44 85 ARG A N 1
ATOM 680 C CA . ARG A 1 85 ? -16.641 -4.379 -9.078 1 94.44 85 ARG A CA 1
ATOM 681 C C . ARG A 1 85 ? -17.234 -2.994 -9.289 1 94.44 85 ARG A C 1
ATOM 683 O O . ARG A 1 85 ? -18.391 -2.74 -8.906 1 94.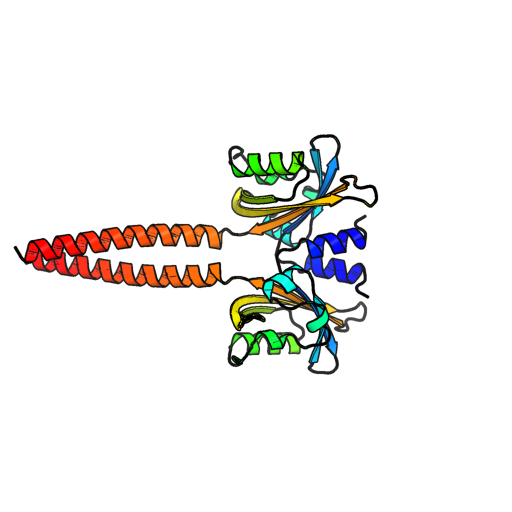44 85 ARG A O 1
ATOM 690 N N . ASN A 1 86 ? -16.406 -2.086 -9.773 1 95.81 86 ASN A N 1
ATOM 691 C CA . ASN A 1 86 ? -16.844 -0.735 -10.133 1 95.81 86 ASN A CA 1
ATOM 692 C C . ASN A 1 86 ? -16.625 -0.45 -11.617 1 95.81 86 ASN A C 1
ATOM 694 O O . ASN A 1 86 ? -15.953 -1.225 -12.312 1 95.81 86 ASN A O 1
ATOM 698 N N . TYR A 1 87 ? -17.219 0.664 -12.016 1 94.88 87 TYR A N 1
ATOM 699 C CA . TYR A 1 87 ? -17.156 1.037 -13.422 1 94.88 87 TYR A CA 1
ATOM 700 C C . TYR A 1 87 ? -16.672 2.477 -13.586 1 94.88 87 TYR A C 1
ATOM 702 O O . TYR A 1 87 ? -17.125 3.369 -12.859 1 94.88 87 TYR A O 1
ATOM 710 N N . ARG A 1 88 ? -15.688 2.582 -14.555 1 95.88 88 ARG A N 1
ATOM 711 C CA . ARG A 1 88 ? -15.164 3.908 -14.867 1 95.88 88 ARG A CA 1
ATOM 712 C C . ARG A 1 88 ? -16.141 4.688 -15.742 1 95.88 88 ARG A C 1
ATOM 714 O O . ARG A 1 88 ? -17.141 4.141 -16.219 1 95.88 88 ARG A O 1
ATOM 721 N N . LYS A 1 89 ? -15.844 5.957 -15.953 1 94.25 89 LYS A N 1
ATOM 722 C CA . LYS A 1 89 ? -16.672 6.812 -16.797 1 94.25 89 LYS A CA 1
ATOM 723 C C . LYS A 1 89 ? -16.766 6.266 -18.219 1 94.25 89 LYS A C 1
ATOM 725 O O . LYS A 1 89 ? -17.797 6.395 -18.859 1 94.25 89 LYS A O 1
ATOM 730 N N . ASP A 1 90 ? -15.742 5.605 -18.703 1 94.75 90 ASP A N 1
ATOM 731 C CA . ASP A 1 90 ? -15.688 5.086 -20.062 1 94.75 90 ASP A CA 1
ATOM 732 C C . ASP A 1 90 ? -16.359 3.715 -20.156 1 94.75 90 ASP A C 1
ATOM 734 O O . ASP A 1 90 ? -16.359 3.094 -21.219 1 94.75 90 ASP A O 1
ATOM 738 N N . GLY A 1 91 ? -16.875 3.238 -19.047 1 93.88 91 GLY A N 1
ATOM 739 C CA . GLY A 1 91 ? -17.609 1.984 -19.062 1 93.88 91 GLY A CA 1
ATOM 740 C C . GLY A 1 91 ? -16.75 0.785 -18.703 1 93.88 91 GLY A C 1
ATOM 741 O O . GLY A 1 91 ? -17.266 -0.306 -18.469 1 93.88 91 GLY A O 1
ATOM 742 N N . SER A 1 92 ? -15.43 0.987 -18.641 1 95.62 92 SER A N 1
ATOM 743 C CA . SER A 1 92 ? -14.562 -0.128 -18.281 1 95.62 92 SER A CA 1
ATOM 744 C C . SER A 1 92 ? -14.703 -0.487 -16.797 1 95.62 92 SER A C 1
ATOM 746 O O . SER A 1 92 ? -14.867 0.396 -15.953 1 95.62 92 SER A O 1
ATOM 748 N N . ALA A 1 93 ? -14.648 -1.784 -16.516 1 95.38 93 ALA A N 1
ATOM 749 C CA . ALA A 1 93 ? -14.773 -2.279 -15.148 1 95.38 93 ALA A CA 1
ATOM 750 C C . ALA A 1 93 ? -13.406 -2.377 -14.484 1 95.38 93 ALA A C 1
ATOM 752 O O . ALA A 1 93 ? -12.383 -2.518 -15.156 1 95.38 93 ALA A O 1
ATOM 753 N N . PHE A 1 94 ? -13.414 -2.264 -13.219 1 96.06 94 PHE A N 1
ATOM 754 C CA . PHE A 1 94 ? -12.219 -2.504 -12.422 1 96.06 94 PHE A CA 1
ATOM 755 C C . PHE A 1 94 ? -12.586 -3.014 -11.031 1 96.06 94 PHE A C 1
ATOM 757 O O . PHE A 1 94 ? -13.672 -2.734 -10.531 1 96.06 94 PHE A O 1
ATOM 764 N N . TRP A 1 95 ? -11.672 -3.824 -10.453 1 96.12 95 TRP A N 1
ATOM 765 C CA . TRP A 1 95 ? -11.844 -4.289 -9.078 1 96.12 95 TRP A CA 1
ATOM 766 C C . TRP A 1 95 ? -11.352 -3.246 -8.086 1 96.12 95 TRP A C 1
ATOM 768 O O . TRP A 1 95 ? -10.164 -2.898 -8.078 1 96.12 95 TRP A O 1
ATOM 778 N N . ASN A 1 96 ? -12.281 -2.789 -7.32 1 96.62 96 ASN A N 1
ATOM 779 C CA . ASN A 1 96 ? -12.008 -1.733 -6.352 1 96.62 96 ASN A CA 1
ATOM 780 C C . ASN A 1 96 ? -11.914 -2.285 -4.934 1 96.62 96 ASN A C 1
ATOM 782 O O . ASN A 1 96 ? -12.875 -2.844 -4.414 1 96.62 96 ASN A O 1
ATOM 786 N N . GLU A 1 97 ? -10.75 -2.264 -4.387 1 96.38 97 GLU A N 1
ATOM 787 C CA . GLU A 1 97 ? -10.656 -2.449 -2.943 1 96.38 97 GLU A CA 1
ATOM 788 C C . GLU A 1 97 ? -11 -1.161 -2.199 1 96.38 97 GLU A C 1
ATOM 790 O O . GLU A 1 97 ? -10.18 -0.238 -2.141 1 96.38 97 GLU A O 1
ATOM 795 N N . LEU A 1 98 ? -12.148 -1.088 -1.629 1 96.38 98 LEU A N 1
ATOM 796 C CA . LEU A 1 98 ? -12.68 0.104 -0.979 1 96.38 98 LEU A CA 1
ATOM 797 C C . LEU A 1 98 ? -12.562 -0.006 0.538 1 96.38 98 LEU A C 1
ATOM 799 O O . LEU A 1 98 ? -13.031 -0.979 1.132 1 96.38 98 LEU A O 1
ATOM 803 N N . SER A 1 99 ? -11.859 0.91 1.108 1 96.88 99 SER A N 1
ATOM 804 C CA . SER A 1 99 ? -11.797 1.047 2.561 1 96.88 99 SER A CA 1
ATOM 805 C C . SER A 1 99 ? -12.547 2.287 3.029 1 96.88 99 SER A C 1
ATOM 807 O O . SER A 1 99 ? -12.336 3.385 2.51 1 96.88 99 SER A O 1
ATOM 809 N N . ILE A 1 100 ? -13.438 2.115 3.988 1 95.25 100 ILE A N 1
ATOM 810 C CA . ILE A 1 100 ? -14.219 3.229 4.523 1 95.25 100 ILE A CA 1
ATOM 811 C C . ILE A 1 100 ? -13.906 3.41 6.008 1 95.25 100 ILE A C 1
ATOM 813 O O . ILE A 1 100 ? -13.914 2.443 6.773 1 95.25 100 ILE A O 1
ATOM 817 N N . THR A 1 101 ? -13.641 4.637 6.391 1 95.12 101 THR A N 1
ATOM 818 C CA . THR A 1 101 ? -13.352 4.996 7.773 1 95.12 101 THR A CA 1
ATOM 819 C C . THR A 1 101 ? -14.266 6.129 8.234 1 95.12 101 THR A C 1
ATOM 821 O O . THR A 1 101 ? -14.234 7.23 7.684 1 95.12 101 THR A O 1
ATOM 824 N N . PRO A 1 102 ? -15.094 5.875 9.242 1 94.25 102 PRO A N 1
ATOM 825 C CA . PRO A 1 102 ? -15.906 6.961 9.797 1 94.25 102 PRO A CA 1
ATOM 826 C C . PRO A 1 102 ? -15.094 7.938 10.648 1 94.25 102 PRO A C 1
ATOM 828 O O . PRO A 1 102 ? -14.18 7.523 11.367 1 94.25 102 PRO A O 1
ATOM 831 N N . LEU A 1 103 ? -15.352 9.188 10.547 1 91.56 103 LEU A N 1
ATOM 832 C CA . LEU A 1 103 ? -14.711 10.219 11.344 1 91.56 103 LEU A CA 1
ATOM 833 C C . LEU A 1 103 ? -15.711 10.883 12.289 1 91.56 103 LEU A C 1
ATOM 835 O O . LEU A 1 103 ? -16.766 11.359 11.852 1 91.56 103 LEU A O 1
ATOM 839 N N . PHE A 1 104 ? -15.289 10.906 13.539 1 89.19 104 PHE A N 1
ATOM 840 C CA . PHE A 1 104 ? -16.125 11.5 14.57 1 89.19 104 PHE A CA 1
ATOM 841 C C . PHE A 1 104 ? -15.516 12.805 15.078 1 89.19 104 PHE A C 1
ATOM 843 O O . PHE A 1 104 ? -14.289 12.938 15.141 1 89.19 104 PHE A O 1
ATOM 850 N N . ASN A 1 105 ? -16.391 13.758 15.32 1 84.06 105 ASN A N 1
ATOM 851 C CA . ASN A 1 105 ? -15.914 15.008 15.891 1 84.06 105 ASN A CA 1
ATOM 852 C C . ASN A 1 105 ? -15.656 14.875 17.391 1 84.06 105 ASN A C 1
ATOM 854 O O . ASN A 1 105 ? -15.688 13.773 17.938 1 84.06 105 ASN A O 1
ATOM 858 N N . GLU A 1 106 ? -15.234 15.969 17.906 1 82.69 106 GLU A N 1
ATOM 859 C CA . GLU A 1 106 ? -14.883 15.984 19.328 1 82.69 106 GLU A CA 1
ATOM 860 C C . GLU A 1 106 ? -16.078 15.602 20.188 1 82.69 106 GLU A C 1
ATOM 862 O O . GLU A 1 106 ? -15.898 15.109 21.312 1 82.69 106 GLU A O 1
ATOM 867 N N . ALA A 1 107 ? -17.344 15.883 19.703 1 86.25 107 ALA A N 1
ATOM 868 C CA . ALA A 1 107 ? -18.578 15.539 20.422 1 86.25 107 ALA A CA 1
ATOM 869 C C . ALA A 1 107 ? -19.016 14.117 20.094 1 86.25 107 ALA A C 1
ATOM 871 O O . ALA A 1 107 ? -20.141 13.719 20.406 1 86.25 107 ALA A O 1
ATOM 872 N N . ASP A 1 108 ? -18.172 13.375 19.375 1 84.06 108 ASP A N 1
ATOM 873 C CA . ASP A 1 108 ? -18.422 11.984 19.016 1 84.06 108 ASP A CA 1
ATOM 874 C C . ASP A 1 108 ? -19.594 11.883 18.031 1 84.06 108 ASP A C 1
ATOM 876 O O . ASP A 1 108 ? -20.391 10.945 18.094 1 84.06 108 ASP A O 1
ATOM 880 N N . GLN A 1 109 ? -19.828 12.883 17.375 1 85.19 109 GLN A N 1
ATOM 881 C CA . GLN A 1 109 ? -20.812 12.867 16.297 1 85.19 109 GLN A CA 1
ATOM 882 C C . GLN A 1 109 ? -20.156 12.555 14.953 1 85.19 109 GLN A C 1
ATOM 884 O O . GLN A 1 109 ? -19.094 13.102 14.641 1 85.19 109 GLN A O 1
ATOM 889 N N . LEU A 1 110 ? -20.75 11.648 14.258 1 84.19 110 LEU A N 1
ATOM 890 C CA . LEU A 1 110 ? -20.266 11.289 12.93 1 84.19 110 LEU A CA 1
ATOM 891 C C . LEU A 1 110 ? -20.359 12.477 11.977 1 84.19 110 LEU A C 1
ATOM 893 O O . LEU A 1 110 ? -21.438 13.047 11.797 1 84.19 110 LEU A O 1
ATOM 897 N N . THR A 1 111 ? -19.281 12.828 11.422 1 84.25 111 THR A N 1
ATOM 898 C CA . THR A 1 111 ? -19.25 14.008 10.562 1 84.25 111 THR A CA 1
ATOM 899 C C . THR A 1 111 ? -18.922 13.625 9.125 1 84.25 111 THR A C 1
ATOM 901 O O . THR A 1 111 ? -19.547 14.109 8.188 1 84.25 111 THR A O 1
ATOM 904 N N . TYR A 1 112 ? -17.875 12.75 8.992 1 90.69 112 TYR A N 1
ATOM 905 C CA . TYR A 1 112 ? -17.406 12.438 7.648 1 90.69 112 TYR A CA 1
ATOM 906 C C . TYR A 1 112 ? -17.078 10.953 7.516 1 90.69 112 TYR A C 1
ATOM 908 O O . TYR A 1 112 ? -16.984 10.234 8.516 1 90.69 112 TYR A O 1
ATOM 916 N N . PHE A 1 113 ? -17.156 10.5 6.32 1 93.56 113 PHE A N 1
ATOM 917 C CA . PHE A 1 113 ? -16.562 9.227 5.93 1 93.56 113 PHE A CA 1
ATOM 918 C C . PHE A 1 113 ? -15.391 9.438 4.984 1 93.56 113 PHE A C 1
ATOM 920 O O . PHE A 1 113 ? -15.469 10.25 4.059 1 93.56 113 PHE A O 1
ATOM 927 N N . ILE A 1 114 ? -14.297 8.758 5.297 1 95.75 114 ILE A N 1
ATOM 928 C CA . ILE A 1 114 ? -13.188 8.727 4.355 1 95.75 114 ILE A CA 1
ATOM 929 C C . ILE A 1 114 ? -13.195 7.41 3.59 1 95.75 114 ILE A C 1
ATOM 931 O O . ILE A 1 114 ? -13.273 6.336 4.191 1 95.75 114 ILE A O 1
ATOM 935 N N . GLY A 1 115 ? -13.242 7.496 2.33 1 96.62 115 GLY A N 1
ATOM 936 C CA . GLY A 1 115 ? -13.133 6.34 1.454 1 96.62 115 GLY A CA 1
ATOM 937 C C . GLY A 1 115 ? -11.812 6.277 0.714 1 96.62 115 GLY A C 1
ATOM 938 O O . GLY A 1 115 ? -11.375 7.27 0.122 1 96.62 115 GLY A O 1
ATOM 939 N N . VAL A 1 116 ? -11.125 5.176 0.841 1 97.25 116 VAL A N 1
ATOM 940 C CA . VAL A 1 116 ? -9.898 4.934 0.083 1 97.25 116 VAL A CA 1
ATOM 941 C C . VAL A 1 116 ? -10.141 3.83 -0.944 1 97.25 116 VAL A C 1
ATOM 943 O O . VAL A 1 116 ? -10.609 2.742 -0.598 1 97.25 116 VAL A O 1
ATOM 946 N N . GLN A 1 117 ? -9.898 4.156 -2.186 1 97.12 117 GLN A N 1
ATOM 947 C CA . GLN A 1 117 ? -10.133 3.238 -3.295 1 97.12 117 GLN A CA 1
ATOM 948 C C . GLN A 1 117 ? -8.82 2.789 -3.93 1 97.12 117 GLN A C 1
ATOM 950 O O . GLN A 1 117 ? -7.98 3.619 -4.277 1 97.12 117 GLN A O 1
ATOM 955 N N . LYS A 1 118 ? -8.664 1.521 -4.078 1 95.06 118 LYS A N 1
ATOM 956 C CA . LYS A 1 118 ? -7.48 0.926 -4.695 1 95.06 118 LYS A CA 1
ATOM 957 C C . LYS A 1 118 ? -7.867 0.006 -5.852 1 95.06 118 LYS A C 1
ATOM 959 O O . LYS A 1 118 ? -8.727 -0.869 -5.695 1 95.06 118 LYS A O 1
ATOM 964 N N . ASP A 1 119 ? -7.207 0.248 -7.023 1 95.69 119 ASP A N 1
ATOM 965 C CA . ASP A 1 119 ? -7.406 -0.654 -8.156 1 95.69 119 ASP A CA 1
ATOM 966 C C . ASP A 1 119 ? -6.613 -1.947 -7.969 1 95.69 119 ASP A C 1
ATOM 968 O O . ASP A 1 119 ? -5.391 -1.961 -8.125 1 95.69 119 ASP A O 1
ATOM 972 N N . VAL A 1 120 ? -7.379 -3.043 -7.664 1 95.19 120 VAL A N 1
ATOM 973 C CA . VAL A 1 120 ? -6.707 -4.32 -7.434 1 95.19 120 VAL A CA 1
ATOM 974 C C . VAL A 1 120 ? -7.023 -5.281 -8.578 1 95.19 120 VAL A C 1
ATOM 976 O O . VAL A 1 120 ? -7.059 -6.5 -8.375 1 95.19 120 VAL A O 1
ATOM 979 N N . THR A 1 121 ? -7.293 -4.746 -9.719 1 96 121 THR A N 1
ATOM 980 C CA . THR A 1 121 ? -7.645 -5.551 -10.883 1 96 121 THR A CA 1
ATOM 981 C C . THR A 1 121 ? -6.523 -6.531 -11.227 1 96 121 THR A C 1
ATOM 983 O O . THR A 1 121 ? -6.77 -7.723 -11.43 1 96 121 THR A O 1
ATOM 986 N N . VAL A 1 122 ? -5.332 -6.023 -11.273 1 93.25 122 VAL A N 1
ATOM 987 C CA . VAL A 1 122 ? -4.184 -6.852 -11.633 1 93.25 122 VAL A CA 1
ATOM 988 C C . VAL A 1 122 ? -4.047 -8.008 -10.648 1 93.25 122 VAL A C 1
ATOM 990 O O . VAL A 1 122 ? -3.791 -9.141 -11.047 1 93.25 122 VAL A O 1
ATOM 993 N N . GLN A 1 123 ? -4.219 -7.699 -9.398 1 93.88 123 GLN A N 1
ATOM 994 C CA . GLN A 1 123 ? -4.105 -8.711 -8.359 1 93.88 123 GLN A CA 1
ATOM 995 C C . GLN A 1 123 ? -5.199 -9.766 -8.492 1 93.88 123 GLN A C 1
ATOM 997 O O . GLN A 1 123 ? -4.918 -10.969 -8.453 1 93.88 123 GLN A O 1
ATOM 1002 N N . VAL A 1 124 ? -6.441 -9.32 -8.594 1 95.38 124 VAL A N 1
ATOM 1003 C CA . VAL A 1 124 ? -7.578 -10.234 -8.688 1 95.38 124 VAL A CA 1
ATOM 1004 C C . VAL A 1 124 ? -7.449 -11.102 -9.938 1 95.38 124 VAL A C 1
ATOM 1006 O O . VAL A 1 124 ? -7.633 -12.312 -9.875 1 95.38 124 VAL A O 1
ATOM 1009 N N . GLU A 1 125 ? -7.082 -10.477 -11.023 1 95.31 125 GLU A N 1
ATOM 1010 C CA . GLU A 1 125 ? -6.93 -11.211 -12.273 1 95.31 125 GLU A CA 1
ATOM 1011 C C . GLU A 1 125 ? -5.762 -12.195 -12.203 1 95.31 125 GLU A C 1
ATOM 1013 O O . GLU A 1 125 ? -5.824 -13.281 -12.773 1 95.31 125 GLU A O 1
ATOM 1018 N N . ALA A 1 126 ? -4.738 -11.82 -11.531 1 94.81 126 ALA A N 1
ATOM 1019 C CA . ALA A 1 126 ? -3.598 -12.719 -11.359 1 94.81 126 ALA A CA 1
ATOM 1020 C C . ALA A 1 126 ? -3.982 -13.945 -10.547 1 94.81 126 ALA A C 1
ATOM 1022 O O . ALA A 1 126 ? -3.588 -15.07 -10.883 1 94.81 126 ALA A O 1
ATOM 1023 N N . GLU A 1 127 ? -4.684 -13.734 -9.523 1 94.62 127 GLU A N 1
ATOM 1024 C CA . GLU A 1 127 ? -5.133 -14.844 -8.688 1 94.62 127 GLU A CA 1
ATOM 1025 C C . GLU A 1 127 ? -6.043 -15.789 -9.461 1 94.62 127 GLU A C 1
ATOM 1027 O O . GLU A 1 127 ? -5.945 -17 -9.32 1 94.62 127 GLU A O 1
ATOM 1032 N N . GLN A 1 128 ? -6.898 -15.219 -10.195 1 95.62 128 GLN A N 1
ATOM 1033 C CA . GLN A 1 128 ? -7.777 -16.031 -11.031 1 95.62 128 GLN A CA 1
ATOM 1034 C C . GLN A 1 128 ? -6.98 -16.828 -12.062 1 95.62 128 GLN A C 1
ATOM 1036 O O . GLN A 1 128 ? -7.258 -18 -12.297 1 95.62 128 GLN A O 1
ATOM 1041 N N . ARG A 1 129 ? -6.016 -16.172 -12.664 1 96.31 129 ARG A N 1
ATOM 1042 C CA . ARG A 1 129 ? -5.168 -16.812 -13.664 1 96.31 129 ARG A CA 1
ATOM 1043 C C . ARG A 1 129 ? -4.363 -17.953 -13.039 1 96.31 129 ARG A C 1
ATOM 1045 O O . ARG A 1 129 ? -4.188 -19.016 -13.656 1 96.31 129 ARG A O 1
ATOM 1052 N N . ILE A 1 130 ? -3.922 -17.766 -11.859 1 96.62 130 ILE A N 1
ATOM 1053 C CA . ILE A 1 130 ? -3.17 -18.781 -11.141 1 96.62 130 ILE A CA 1
ATOM 1054 C C . ILE A 1 130 ? -4.062 -20 -10.898 1 96.62 130 ILE A C 1
ATOM 1056 O O . ILE A 1 130 ? -3.656 -21.141 -11.141 1 96.62 130 ILE A O 1
ATOM 1060 N N . ALA A 1 131 ? -5.219 -19.719 -10.398 1 96.56 131 ALA A N 1
ATOM 1061 C CA . ALA A 1 131 ? -6.16 -20.812 -10.133 1 96.56 131 ALA A CA 1
ATOM 1062 C C . ALA A 1 131 ? -6.453 -21.609 -11.406 1 96.56 131 ALA A C 1
ATOM 1064 O O . ALA A 1 131 ? -6.5 -22.828 -11.383 1 96.56 131 ALA A O 1
ATOM 1065 N N . GLU A 1 132 ? -6.656 -20.875 -12.461 1 97.25 132 GLU A N 1
ATOM 1066 C CA . GLU A 1 132 ? -6.93 -21.5 -13.75 1 97.25 132 GLU A CA 1
ATOM 1067 C C . GLU A 1 132 ? -5.746 -22.344 -14.219 1 97.25 132 GLU A C 1
ATOM 1069 O O . GLU A 1 132 ? -5.922 -23.484 -14.648 1 97.25 132 GLU A O 1
ATOM 1074 N N . LEU A 1 133 ? -4.562 -21.766 -14.094 1 96.94 133 LEU A N 1
ATOM 1075 C CA . LEU A 1 133 ? -3.354 -22.469 -14.531 1 96.94 133 LEU A CA 1
ATOM 1076 C C . LEU A 1 133 ? -3.094 -23.703 -13.664 1 96.94 133 LEU A C 1
ATOM 1078 O O . LEU A 1 133 ? -2.648 -24.734 -14.172 1 96.94 133 LEU A O 1
ATOM 1082 N N . GLU A 1 134 ? -3.385 -23.547 -12.422 1 97.12 134 GLU A N 1
ATOM 1083 C CA . GLU A 1 134 ? -3.217 -24.688 -11.531 1 97.12 134 GLU A CA 1
ATOM 1084 C C . GLU A 1 134 ? -4.172 -25.828 -11.891 1 97.12 134 GLU A C 1
ATOM 1086 O O . GLU A 1 134 ? -3.795 -27 -11.859 1 97.12 134 GLU A O 1
ATOM 1091 N N . ARG A 1 135 ? -5.379 -25.484 -12.211 1 96.94 135 ARG A N 1
ATOM 1092 C CA . ARG A 1 135 ? -6.363 -26.484 -12.633 1 96.94 135 ARG A CA 1
ATOM 1093 C C . ARG A 1 135 ? -5.941 -27.156 -13.938 1 96.94 135 ARG A C 1
ATOM 1095 O O . ARG A 1 135 ? -5.992 -28.375 -14.055 1 96.94 135 ARG A O 1
ATOM 1102 N N . GLU A 1 136 ? -5.566 -26.312 -14.836 1 97 136 GLU A N 1
ATOM 1103 C CA . GLU A 1 136 ? -5.117 -26.844 -16.125 1 97 136 GLU A CA 1
ATOM 1104 C C . GLU A 1 136 ? -3.908 -27.766 -15.945 1 97 136 GLU A C 1
ATOM 1106 O O . GLU A 1 136 ? -3.803 -28.797 -16.609 1 97 136 GLU A O 1
ATOM 1111 N N . LEU A 1 137 ? -2.967 -27.391 -15.094 1 96.75 137 LEU A N 1
ATOM 1112 C CA . LEU A 1 137 ? -1.771 -28.188 -14.844 1 96.75 137 LEU A CA 1
ATOM 1113 C C . LEU A 1 137 ? -2.131 -29.516 -14.188 1 96.75 137 LEU A C 1
ATOM 1115 O O . LEU A 1 137 ? -1.556 -30.547 -14.516 1 96.75 137 LEU A O 1
ATOM 1119 N N . ALA A 1 138 ? -3.031 -29.406 -13.289 1 97.06 138 ALA A N 1
ATOM 1120 C CA . ALA A 1 138 ? -3.49 -30.625 -12.633 1 97.06 138 ALA A CA 1
ATOM 1121 C C . ALA A 1 138 ? -4.109 -31.594 -13.641 1 97.06 138 ALA A C 1
ATOM 1123 O O . ALA A 1 138 ? -3.873 -32.781 -13.578 1 97.06 138 ALA A O 1
ATOM 1124 N N . GLU A 1 139 ? -4.906 -31.047 -14.5 1 97.12 139 GLU A N 1
ATOM 1125 C CA . GLU A 1 139 ? -5.527 -31.859 -15.547 1 97.12 139 GLU A CA 1
ATOM 1126 C C . GLU A 1 139 ? -4.48 -32.438 -16.484 1 97.12 139 GLU A C 1
ATOM 1128 O O . GLU A 1 139 ? -4.586 -33.625 -16.875 1 97.12 139 GLU A O 1
ATOM 1133 N N . ALA A 1 140 ? -3.477 -31.625 -16.797 1 96.19 140 ALA A N 1
ATOM 1134 C CA . ALA A 1 140 ? -2.41 -32.094 -17.672 1 96.19 140 ALA A CA 1
ATOM 1135 C C . ALA A 1 140 ? -1.601 -33.188 -17.016 1 96.19 140 ALA A C 1
ATOM 1137 O O . ALA A 1 140 ? -1.233 -34.188 -17.656 1 96.19 140 ALA A O 1
ATOM 1138 N N . ARG A 1 141 ? -1.371 -33.031 -15.781 1 96.56 141 ARG A N 1
ATOM 1139 C CA . ARG A 1 141 ? -0.606 -34.031 -15.039 1 96.56 141 ARG A CA 1
ATOM 1140 C C . ARG A 1 141 ? -1.383 -35.344 -14.914 1 96.56 141 ARG A C 1
ATOM 1142 O O . ARG A 1 141 ? -0.8 -36.406 -14.992 1 96.56 141 ARG A O 1
ATOM 1149 N N . ALA A 1 142 ? -2.672 -35.188 -14.75 1 96.62 142 ALA A N 1
ATOM 1150 C CA . ALA A 1 142 ? -3.521 -36.375 -14.711 1 96.62 142 ALA A CA 1
ATOM 1151 C C . ALA A 1 142 ? -3.51 -37.125 -16.047 1 96.62 142 ALA A C 1
ATOM 1153 O O . ALA A 1 142 ? -3.496 -38.344 -16.094 1 96.62 142 ALA A O 1
ATOM 1154 N N . ARG A 1 143 ? -3.543 -36.375 -17.094 1 96 143 ARG A N 1
ATOM 1155 C CA . ARG A 1 143 ? -3.525 -36.938 -18.438 1 96 143 ARG A CA 1
ATOM 1156 C C . ARG A 1 143 ? -2.209 -37.656 -18.703 1 96 143 ARG A C 1
ATOM 1158 O O . ARG A 1 143 ? -2.191 -38.719 -19.344 1 96 143 ARG A O 1
ATOM 1165 N N . ILE A 1 144 ? -1.099 -37.094 -18.25 1 95.5 144 ILE A N 1
ATOM 1166 C CA . ILE A 1 144 ? 0.219 -37.688 -18.406 1 95.5 144 ILE A CA 1
ATOM 1167 C C . ILE A 1 144 ? 0.27 -39.031 -17.672 1 95.5 144 ILE A C 1
ATOM 1169 O O . ILE A 1 144 ? 0.743 -40.031 -18.219 1 95.5 144 ILE A O 1
ATOM 1173 N N . ARG A 1 145 ? -0.282 -39 -16.484 1 95.56 145 ARG A N 1
ATOM 1174 C CA . ARG A 1 145 ? -0.298 -40.219 -15.68 1 95.56 145 ARG A CA 1
ATOM 1175 C C . ARG A 1 145 ? -1.113 -41.312 -16.375 1 95.56 145 ARG A C 1
ATOM 1177 O O . ARG A 1 145 ? -0.713 -42.469 -16.375 1 95.56 145 ARG A O 1
ATOM 1184 N N . ALA A 1 146 ? -2.197 -40.875 -16.906 1 94.44 146 ALA A N 1
ATOM 1185 C CA . ALA A 1 146 ? -3.064 -41.844 -17.609 1 94.44 146 ALA A CA 1
ATOM 1186 C C . ALA A 1 146 ? -2.365 -42.406 -18.828 1 94.44 146 ALA A C 1
ATOM 1188 O O . ALA A 1 146 ? -2.457 -43.625 -19.094 1 94.44 146 ALA A O 1
ATOM 1189 N N . LEU A 1 147 ? -1.637 -41.625 -19.547 1 93.44 147 LEU A N 1
ATOM 1190 C CA . LEU A 1 147 ? -0.956 -42.062 -20.766 1 93.44 147 LEU A CA 1
ATOM 1191 C C . LEU A 1 147 ? 0.221 -42.969 -20.422 1 93.44 147 LEU A C 1
ATOM 1193 O O . LEU A 1 147 ? 0.49 -43.938 -21.141 1 93.44 147 LEU A O 1
ATOM 1197 N N . GLU A 1 148 ? 0.898 -42.656 -19.359 1 92.56 148 GLU A N 1
ATOM 1198 C CA . GLU A 1 148 ? 2.037 -43.469 -18.938 1 92.56 148 GLU A CA 1
ATOM 1199 C C . GLU A 1 148 ? 1.585 -44.844 -18.438 1 92.56 148 GLU A C 1
ATOM 1201 O O . GLU A 1 148 ? 2.271 -45.844 -18.625 1 92.56 148 GLU A O 1
ATOM 1206 N N . SER A 1 149 ? 0.44 -44.906 -17.75 1 91.62 149 SER A N 1
ATOM 1207 C CA . SER A 1 149 ? -0.122 -46.156 -17.266 1 91.62 149 SER A CA 1
ATOM 1208 C C . SER A 1 149 ? -0.569 -47.031 -18.406 1 91.62 149 SER A C 1
ATOM 1210 O O . SER A 1 149 ? -0.406 -48.25 -18.359 1 91.62 149 SER A O 1
ATOM 1212 N N . ASP A 1 150 ? -1.069 -46.531 -19.391 1 88 150 ASP A N 1
ATOM 1213 C CA . ASP A 1 150 ? -1.531 -47.25 -20.562 1 88 150 ASP A CA 1
ATOM 1214 C C . ASP A 1 150 ? -0.358 -47.875 -21.328 1 88 150 ASP A C 1
ATOM 1216 O O . ASP A 1 150 ? -0.503 -48.906 -21.969 1 88 150 ASP A O 1
ATOM 1220 N N . GLN A 1 151 ? 0.753 -47.219 -21.375 1 82.44 151 GLN A N 1
ATOM 1221 C CA . GLN A 1 151 ? 1.929 -47.75 -22.062 1 82.44 151 GLN A CA 1
ATOM 1222 C C . GLN A 1 151 ? 2.551 -48.906 -21.312 1 82.44 151 GLN A C 1
ATOM 1224 O O . GLN A 1 151 ? 3.186 -49.781 -21.906 1 82.44 151 GLN A O 1
ATOM 1229 N N . ARG A 1 152 ? 2.529 -48.938 -19.875 1 83 152 ARG A N 1
ATOM 1230 C CA . ARG A 1 152 ? 3.115 -50.031 -19.078 1 83 152 ARG A CA 1
ATOM 1231 C C . ARG A 1 152 ? 2.244 -51.281 -19.109 1 83 152 ARG A C 1
ATOM 1233 O O . ARG A 1 152 ? 2.727 -52.375 -18.875 1 83 152 ARG A O 1
ATOM 1240 N N . SER A 1 153 ? 0.933 -51.156 -19.438 1 68.94 153 SER A N 1
ATOM 1241 C CA . SER A 1 153 ? 0.12 -52.344 -19.609 1 68.94 153 SER A CA 1
ATOM 1242 C C . SER A 1 153 ? 0.223 -52.875 -21.031 1 68.94 153 SER A C 1
ATOM 1244 O O . SER A 1 153 ? 0.217 -54.094 -21.25 1 68.94 153 SER A O 1
ATOM 1246 N N . MET B 1 1 ? -14.719 23.703 3.359 1 61.75 1 MET B N 1
ATOM 1247 C CA . MET B 1 1 ? -13.281 23.812 3.119 1 61.75 1 MET B CA 1
ATOM 1248 C C . MET B 1 1 ? -12.516 22.781 3.936 1 61.75 1 MET B C 1
ATOM 1250 O O . MET B 1 1 ? -12.836 22.547 5.102 1 61.75 1 MET B O 1
ATOM 1254 N N . ILE B 1 2 ? -11.898 21.891 3.234 1 77.81 2 ILE B N 1
ATOM 1255 C CA . ILE B 1 2 ? -11.117 20.875 3.928 1 77.81 2 ILE B CA 1
ATOM 1256 C C . ILE B 1 2 ? -10.039 21.531 4.777 1 77.81 2 ILE B C 1
ATOM 1258 O O . ILE B 1 2 ? -9.234 22.328 4.27 1 77.81 2 ILE B O 1
ATOM 1262 N N . ASN B 1 3 ? -10.227 21.391 6.027 1 88.38 3 ASN B N 1
ATOM 1263 C CA . ASN B 1 3 ? -9.234 21.984 6.926 1 88.38 3 ASN B CA 1
ATOM 1264 C C . ASN B 1 3 ? -8.062 21.031 7.164 1 88.38 3 ASN B C 1
ATOM 1266 O O . ASN B 1 3 ? -8.07 19.891 6.684 1 88.38 3 ASN B O 1
ATOM 1270 N N . ALA B 1 4 ? -7.043 21.547 7.891 1 91.06 4 ALA B N 1
ATOM 1271 C CA . ALA B 1 4 ? -5.793 20.812 8.094 1 91.06 4 ALA B CA 1
ATOM 1272 C C . ALA B 1 4 ? -6.031 19.531 8.867 1 91.06 4 ALA B C 1
ATOM 1274 O O . ALA B 1 4 ? -5.391 18.5 8.594 1 91.06 4 ALA B O 1
ATOM 1275 N N . LYS B 1 5 ? -6.961 19.562 9.781 1 91.19 5 LYS B N 1
ATOM 1276 C CA . LYS B 1 5 ? -7.277 18.375 10.57 1 91.19 5 LYS B CA 1
ATOM 1277 C C . LYS B 1 5 ? -7.859 17.266 9.695 1 91.19 5 LYS B C 1
ATOM 1279 O O . LYS B 1 5 ? -7.492 16.094 9.844 1 91.19 5 LYS B O 1
ATOM 1284 N N . LEU B 1 6 ? -8.766 17.609 8.852 1 92.19 6 LEU B N 1
ATOM 1285 C CA . LEU B 1 6 ? -9.375 16.656 7.93 1 92.19 6 LEU B CA 1
ATOM 1286 C C . LEU B 1 6 ? -8.336 16.109 6.953 1 92.19 6 LEU B C 1
ATOM 1288 O O . LEU B 1 6 ? -8.344 14.914 6.641 1 92.19 6 LEU B O 1
ATOM 1292 N N . LEU B 1 7 ? -7.461 16.953 6.461 1 94.38 7 LEU B N 1
ATOM 1293 C CA . LEU B 1 7 ? -6.383 16.531 5.582 1 94.38 7 LEU B CA 1
ATOM 1294 C C . LEU B 1 7 ? -5.5 15.492 6.27 1 94.38 7 LEU B C 1
ATOM 1296 O O . LEU B 1 7 ? -5.145 14.477 5.672 1 94.38 7 LEU B O 1
ATOM 1300 N N . GLN B 1 8 ? -5.188 15.758 7.516 1 94.44 8 GLN B N 1
ATOM 1301 C CA . GLN B 1 8 ? -4.383 14.828 8.297 1 94.44 8 GLN B CA 1
ATOM 1302 C C . GLN B 1 8 ? -5.082 13.477 8.438 1 94.44 8 GLN B C 1
ATOM 1304 O O . GLN B 1 8 ? -4.441 12.43 8.344 1 94.44 8 GLN B O 1
ATOM 1309 N N . ARG B 1 9 ? -6.348 13.469 8.641 1 93.31 9 ARG B N 1
ATOM 1310 C CA . ARG B 1 9 ? -7.105 12.227 8.789 1 93.31 9 ARG B CA 1
ATOM 1311 C C . ARG B 1 9 ? -7.113 11.43 7.488 1 93.31 9 ARG B C 1
ATOM 1313 O O . ARG B 1 9 ? -7.109 10.203 7.504 1 93.31 9 ARG B O 1
ATOM 1320 N N . MET B 1 10 ? -7.18 12.117 6.355 1 94.88 10 MET B N 1
ATOM 1321 C CA . MET B 1 10 ? -7.113 11.469 5.051 1 94.88 10 MET B CA 1
ATOM 1322 C C . MET B 1 10 ? -5.781 10.75 4.867 1 94.88 10 MET B C 1
ATOM 1324 O O . MET B 1 10 ? -5.738 9.617 4.383 1 94.88 10 MET B O 1
ATOM 1328 N N . ILE B 1 11 ? -4.707 11.406 5.25 1 95.38 11 ILE B N 1
ATOM 1329 C CA . ILE B 1 11 ? -3.365 10.844 5.156 1 95.38 11 ILE B CA 1
ATOM 1330 C C . ILE B 1 11 ? -3.256 9.625 6.066 1 95.38 11 ILE B C 1
ATOM 1332 O O . ILE B 1 11 ? -2.709 8.594 5.668 1 95.38 11 ILE B O 1
ATOM 1336 N N . ASP B 1 12 ? -3.867 9.703 7.23 1 94.06 12 ASP B N 1
ATOM 1337 C CA . ASP B 1 12 ? -3.822 8.609 8.203 1 94.06 12 ASP B CA 1
ATOM 1338 C C . ASP B 1 12 ? -4.602 7.398 7.699 1 94.06 12 ASP B C 1
ATOM 1340 O O . ASP B 1 12 ? -4.254 6.258 8.016 1 94.06 12 ASP B O 1
ATOM 1344 N N . ALA B 1 13 ? -5.586 7.645 6.934 1 93 13 ALA B N 1
ATOM 1345 C CA . ALA B 1 13 ? -6.473 6.582 6.461 1 93 13 ALA B CA 1
ATOM 1346 C C . ALA B 1 13 ? -5.895 5.891 5.23 1 93 13 ALA B C 1
ATOM 1348 O O . ALA B 1 13 ? -6.344 4.805 4.852 1 93 13 ALA B O 1
ATOM 1349 N N . SER B 1 14 ? -4.863 6.492 4.605 1 94.06 14 SER B N 1
ATOM 1350 C CA . SER B 1 14 ? -4.27 5.934 3.395 1 94.06 14 SER B CA 1
ATOM 1351 C C . SER B 1 14 ? -3.662 4.559 3.66 1 94.06 14 SER B C 1
ATOM 1353 O O . SER B 1 14 ? -3.133 4.309 4.746 1 94.06 14 SER B O 1
ATOM 1355 N N . ASN B 1 15 ? -3.783 3.732 2.676 1 91 15 ASN B N 1
ATOM 1356 C CA . ASN B 1 15 ? -3.193 2.402 2.791 1 91 15 ASN B CA 1
ATOM 1357 C C . ASN B 1 15 ? -1.707 2.416 2.449 1 91 15 ASN B C 1
ATOM 1359 O O . ASN B 1 15 ? -0.951 1.561 2.914 1 91 15 ASN B O 1
ATOM 1363 N N . ASP B 1 16 ? -1.317 3.357 1.685 1 94.88 16 ASP B N 1
ATOM 1364 C CA . ASP B 1 16 ? 0.078 3.461 1.271 1 94.88 16 ASP B CA 1
ATOM 1365 C C . ASP B 1 16 ? 0.903 4.219 2.309 1 94.88 16 ASP B C 1
ATOM 1367 O O . ASP B 1 16 ? 0.4 5.141 2.957 1 94.88 16 ASP B O 1
ATOM 1371 N N . GLY B 1 17 ? 2.115 3.744 2.451 1 96.56 17 GLY B N 1
ATOM 1372 C CA . GLY B 1 17 ? 3.031 4.551 3.242 1 96.56 17 GLY B CA 1
ATOM 1373 C C . GLY B 1 17 ? 3.385 5.871 2.584 1 96.56 17 GLY B C 1
ATOM 1374 O O . GLY B 1 17 ? 3.717 5.91 1.398 1 96.56 17 GLY B O 1
ATOM 1375 N N . ILE B 1 18 ? 3.252 6.875 3.33 1 96.88 18 ILE B N 1
ATOM 1376 C CA . ILE B 1 18 ? 3.602 8.203 2.838 1 96.88 18 ILE B CA 1
ATOM 1377 C C . ILE B 1 18 ? 4.684 8.812 3.723 1 96.88 18 ILE B C 1
ATOM 1379 O O . ILE B 1 18 ? 4.559 8.828 4.949 1 96.88 18 ILE B O 1
ATOM 1383 N N . VAL B 1 19 ? 5.746 9.375 3.09 1 96.69 19 VAL B N 1
ATOM 1384 C CA . VAL B 1 19 ? 6.84 10.016 3.816 1 96.69 19 VAL B CA 1
ATOM 1385 C C . VAL B 1 19 ? 7.184 11.352 3.162 1 96.69 19 VAL B C 1
ATOM 1387 O O . VAL B 1 19 ? 6.938 11.547 1.972 1 96.69 19 VAL B O 1
ATOM 1390 N N . VAL B 1 20 ? 7.648 12.219 3.973 1 95.75 20 VAL B N 1
ATOM 1391 C CA . VAL B 1 20 ? 8.195 13.484 3.502 1 95.75 20 VAL B CA 1
ATOM 1392 C C . VAL B 1 20 ? 9.656 13.609 3.934 1 95.75 20 VAL B C 1
ATOM 1394 O O . VAL B 1 20 ? 9.992 13.367 5.098 1 95.75 20 VAL B O 1
ATOM 1397 N N . ALA B 1 21 ? 10.453 13.938 2.969 1 94 21 ALA B N 1
ATOM 1398 C CA . ALA B 1 21 ? 11.867 14.141 3.25 1 94 21 ALA B CA 1
ATOM 1399 C C . ALA B 1 21 ? 12.312 15.547 2.854 1 94 21 ALA B C 1
ATOM 1401 O O . ALA B 1 21 ? 11.828 16.094 1.859 1 94 21 ALA B O 1
ATOM 1402 N N . GLU B 1 22 ? 13.125 16.047 3.674 1 89.69 22 GLU B N 1
ATOM 1403 C CA . GLU B 1 22 ? 13.734 17.359 3.41 1 89.69 22 GLU B CA 1
ATOM 1404 C C . GLU B 1 22 ? 15.172 17.203 2.93 1 89.69 22 GLU B C 1
ATOM 1406 O O . GLU B 1 22 ? 15.906 16.344 3.422 1 89.69 22 GLU B O 1
ATOM 1411 N N . GLN B 1 23 ? 15.398 18.016 1.921 1 81.38 23 GLN B N 1
ATOM 1412 C CA . GLN B 1 23 ? 16.766 18 1.425 1 81.38 23 GLN B CA 1
ATOM 1413 C C . GLN B 1 23 ? 17.719 18.688 2.4 1 81.38 23 GLN B C 1
ATOM 1415 O O . GLN B 1 23 ? 17.453 19.828 2.822 1 81.38 23 GLN B O 1
ATOM 1420 N N . GLU B 1 24 ? 18.5 17.859 2.898 1 77.12 24 GLU B N 1
ATOM 1421 C CA . GLU B 1 24 ? 19.547 18.406 3.75 1 77.12 24 GLU B CA 1
ATOM 1422 C C . GLU B 1 24 ? 20.891 18.438 3.021 1 77.12 24 GLU B C 1
ATOM 1424 O O . GLU B 1 24 ? 21.469 17.375 2.721 1 77.12 24 GLU B O 1
ATOM 1429 N N . GLY B 1 25 ? 21.359 19.516 2.848 1 69.31 25 GLY B N 1
ATOM 1430 C CA . GLY B 1 25 ? 22.594 19.594 2.086 1 69.31 25 GLY B CA 1
ATOM 1431 C C . GLY B 1 25 ? 22.438 19.141 0.649 1 69.31 25 GLY B C 1
ATOM 1432 O O . GLY B 1 25 ? 21.391 19.344 0.036 1 69.31 25 GLY B O 1
ATOM 1433 N N . ASP B 1 26 ? 23.609 18.578 0.073 1 64.69 26 ASP B N 1
ATOM 1434 C CA . ASP B 1 26 ? 23.641 18.266 -1.354 1 64.69 26 ASP B CA 1
ATOM 1435 C C . ASP B 1 26 ? 23.156 16.844 -1.621 1 64.69 26 ASP B C 1
ATOM 1437 O O . ASP B 1 26 ? 22.656 16.547 -2.713 1 64.69 26 ASP B O 1
ATOM 1441 N N . GLU B 1 27 ? 23.203 16.062 -0.606 1 65.06 27 GLU B N 1
ATOM 1442 C CA . GLU B 1 27 ? 22.984 14.688 -1.054 1 65.06 27 GLU B CA 1
ATOM 1443 C C . GLU B 1 27 ? 22.047 13.945 -0.11 1 65.06 27 GLU B C 1
ATOM 1445 O O . GLU B 1 27 ? 21.531 12.875 -0.445 1 65.06 27 GLU B O 1
ATOM 1450 N N . ASP B 1 28 ? 21.859 14.641 0.919 1 74.81 28 ASP B N 1
ATOM 1451 C CA . ASP B 1 28 ? 21.156 13.82 1.902 1 74.81 28 ASP B CA 1
ATOM 1452 C C . ASP B 1 28 ? 19.719 14.297 2.092 1 74.81 28 ASP B C 1
ATOM 1454 O O . ASP B 1 28 ? 19.438 15.492 1.976 1 74.81 28 ASP B O 1
ATOM 1458 N N . THR B 1 29 ? 18.891 13.359 2.092 1 84.62 29 THR B N 1
ATOM 1459 C CA . THR B 1 29 ? 17.5 13.641 2.424 1 84.62 29 THR B CA 1
ATOM 1460 C C . THR B 1 29 ? 17.109 12.969 3.74 1 84.62 29 THR B C 1
ATOM 1462 O O . THR B 1 29 ? 17.422 11.797 3.957 1 84.62 29 THR B O 1
ATOM 1465 N N . ILE B 1 30 ? 16.594 13.797 4.617 1 89.44 30 ILE B N 1
ATOM 1466 C CA . ILE B 1 30 ? 16.203 13.258 5.918 1 89.44 30 ILE B CA 1
ATOM 1467 C C . ILE B 1 30 ? 14.688 13.242 6.047 1 89.44 30 ILE B C 1
ATOM 1469 O O . ILE B 1 30 ? 14.008 14.156 5.586 1 89.44 30 ILE B O 1
ATOM 1473 N N . LEU B 1 31 ? 14.164 12.227 6.691 1 93.56 31 LEU B N 1
ATOM 1474 C CA . LEU B 1 31 ? 12.734 12.07 6.898 1 93.56 31 LEU B CA 1
ATOM 1475 C C . LEU B 1 31 ? 12.227 13.062 7.941 1 93.56 31 LEU B C 1
ATOM 1477 O O . LEU B 1 31 ? 12.805 13.18 9.023 1 93.56 31 LEU B O 1
ATOM 1481 N N . ILE B 1 32 ? 11.164 13.734 7.637 1 93.38 32 ILE B N 1
ATOM 1482 C CA . ILE B 1 32 ? 10.617 14.68 8.602 1 93.38 32 ILE B CA 1
ATOM 1483 C C . ILE B 1 32 ? 9.172 14.297 8.938 1 93.38 32 ILE B C 1
ATOM 1485 O O . ILE B 1 32 ? 8.586 14.836 9.875 1 93.38 32 ILE B O 1
ATOM 1489 N N . TYR B 1 33 ? 8.695 13.32 8.172 1 95.19 33 TYR B N 1
ATOM 1490 C CA . TYR B 1 33 ? 7.336 12.859 8.422 1 95.19 33 TYR B CA 1
ATOM 1491 C C . TYR B 1 33 ? 7.125 11.461 7.852 1 95.19 33 TYR B C 1
ATOM 1493 O O . TYR B 1 33 ? 7.688 11.117 6.809 1 95.19 33 TYR B O 1
ATOM 1501 N N . VAL B 1 34 ? 6.297 10.703 8.547 1 96.12 34 VAL B N 1
ATOM 1502 C CA . VAL B 1 34 ? 5.809 9.414 8.078 1 96.12 34 VAL B CA 1
ATOM 1503 C C . VAL B 1 34 ? 4.375 9.195 8.555 1 96.12 34 VAL B C 1
ATOM 1505 O O . VAL B 1 34 ? 4.023 9.586 9.672 1 96.12 34 VAL B O 1
ATOM 1508 N N . ASN B 1 35 ? 3.549 8.625 7.762 1 96.06 35 ASN B N 1
ATOM 1509 C CA . ASN B 1 35 ? 2.182 8.359 8.195 1 96.06 35 ASN B CA 1
ATOM 1510 C C . ASN B 1 35 ? 2.057 6.98 8.844 1 96.06 35 ASN B C 1
ATOM 1512 O O . ASN B 1 35 ? 3.008 6.199 8.836 1 96.06 35 ASN B O 1
ATOM 1516 N N . PRO B 1 36 ? 0.891 6.648 9.398 1 96.12 36 PRO B N 1
ATOM 1517 C CA . PRO B 1 36 ? 0.689 5.363 10.062 1 96.12 36 PRO B CA 1
ATOM 1518 C C . PRO B 1 36 ? 0.853 4.176 9.117 1 96.12 36 PRO B C 1
ATOM 1520 O O . PRO B 1 36 ? 1.36 3.125 9.523 1 96.12 36 PRO B O 1
ATOM 1523 N N . ALA B 1 37 ? 0.442 4.301 7.906 1 96.19 37 ALA B N 1
ATOM 1524 C CA . ALA B 1 37 ? 0.565 3.207 6.945 1 96.19 37 ALA B CA 1
ATOM 1525 C C . ALA B 1 37 ? 2.027 2.828 6.73 1 96.19 37 ALA B C 1
ATOM 1527 O O . ALA B 1 37 ? 2.348 1.655 6.523 1 96.19 37 ALA B O 1
ATOM 1528 N N . PHE B 1 38 ? 2.93 3.824 6.715 1 96.81 38 PHE B N 1
ATOM 1529 C CA . PHE B 1 38 ? 4.355 3.553 6.582 1 96.81 38 PHE B CA 1
ATOM 1530 C C . PHE B 1 38 ? 4.863 2.738 7.766 1 96.81 38 PHE B C 1
ATOM 1532 O O . PHE B 1 38 ? 5.672 1.821 7.594 1 96.81 38 PHE B O 1
ATOM 1539 N N . GLU B 1 39 ? 4.402 3.072 8.906 1 97.31 39 GLU B N 1
ATOM 1540 C CA . GLU B 1 39 ? 4.789 2.328 10.102 1 97.31 39 GLU B CA 1
ATOM 1541 C C . GLU B 1 39 ? 4.348 0.871 10.008 1 97.31 39 GLU B C 1
ATOM 1543 O O . GLU B 1 39 ? 5.117 -0.037 10.336 1 97.31 39 GLU B O 1
ATOM 1548 N N . ARG B 1 40 ? 3.166 0.652 9.602 1 95.81 40 ARG B N 1
ATOM 1549 C CA . ARG B 1 40 ? 2.646 -0.704 9.453 1 95.81 40 ARG B CA 1
ATOM 1550 C C . ARG B 1 40 ? 3.42 -1.472 8.383 1 95.81 40 ARG B C 1
ATOM 1552 O O . ARG B 1 40 ? 3.736 -2.648 8.562 1 95.81 40 ARG B O 1
ATOM 1559 N N . LEU B 1 41 ? 3.736 -0.802 7.312 1 96.06 41 LEU B N 1
ATOM 1560 C CA . LEU B 1 41 ? 4.426 -1.4 6.176 1 96.06 41 LEU B CA 1
ATOM 1561 C C . LEU B 1 41 ? 5.852 -1.799 6.551 1 96.06 41 LEU B C 1
ATOM 1563 O O . LEU B 1 41 ? 6.305 -2.893 6.211 1 96.06 41 LEU B O 1
ATOM 1567 N N . SER B 1 42 ? 6.551 -0.906 7.219 1 95.12 42 SER B N 1
ATOM 1568 C CA . SER B 1 42 ? 7.98 -1.082 7.453 1 95.12 42 SER B CA 1
ATOM 1569 C C . SER B 1 42 ? 8.242 -1.759 8.797 1 95.12 42 SER B C 1
ATOM 1571 O O . SER B 1 42 ? 9.289 -2.373 8.992 1 95.12 42 SER B O 1
ATOM 1573 N N . GLY B 1 43 ? 7.23 -1.539 9.75 1 96 43 GLY B N 1
ATOM 1574 C CA . GLY B 1 43 ? 7.418 -2.051 11.094 1 96 43 GLY B CA 1
ATOM 1575 C C . GLY B 1 43 ? 8.148 -1.083 12.008 1 96 43 GLY B C 1
ATOM 1576 O O . GLY B 1 43 ? 8.312 -1.349 13.203 1 96 43 GLY B O 1
ATOM 1577 N N . TYR B 1 44 ? 8.594 0.028 11.531 1 95.25 44 TYR B N 1
ATOM 1578 C CA . TYR B 1 44 ? 9.297 1.049 12.305 1 95.25 44 TYR B CA 1
ATOM 1579 C C . TYR B 1 44 ? 8.328 2.111 12.812 1 95.25 44 TYR B C 1
ATOM 1581 O O . TYR B 1 44 ? 7.387 2.486 12.109 1 95.25 44 TYR B O 1
ATOM 1589 N N . GLN B 1 45 ? 8.531 2.562 13.945 1 95.31 45 GLN B N 1
ATOM 1590 C CA . GLN B 1 45 ? 7.789 3.705 14.469 1 95.31 45 GLN B CA 1
ATOM 1591 C C . GLN B 1 45 ? 8.406 5.02 14.008 1 95.31 45 GLN B C 1
ATOM 1593 O O . GLN B 1 45 ? 9.617 5.117 13.828 1 95.31 45 GLN B O 1
ATOM 1598 N N . ALA B 1 46 ? 7.531 5.973 13.852 1 92.81 46 ALA B N 1
ATOM 1599 C CA . ALA B 1 46 ? 7.98 7.293 13.422 1 92.81 46 ALA B CA 1
ATOM 1600 C C . ALA B 1 46 ? 9.102 7.812 14.328 1 92.81 46 ALA B C 1
ATOM 1602 O O . ALA B 1 46 ? 10.078 8.383 13.844 1 92.81 46 ALA B O 1
ATOM 1603 N N . SER B 1 47 ? 8.961 7.664 15.578 1 92.25 47 SER B N 1
ATOM 1604 C CA . SER B 1 47 ? 9.906 8.18 16.562 1 92.25 47 SER B CA 1
ATOM 1605 C C . SER B 1 47 ? 11.305 7.598 16.344 1 92.25 47 SER B C 1
ATOM 1607 O O . SER B 1 47 ? 12.305 8.234 16.672 1 92.25 47 SER B O 1
ATOM 1609 N N . ASP B 1 48 ? 11.445 6.426 15.703 1 91.25 48 ASP B N 1
ATOM 1610 C CA . ASP B 1 48 ? 12.711 5.723 15.547 1 91.25 48 ASP B CA 1
ATOM 1611 C C . ASP B 1 48 ? 13.391 6.105 14.234 1 91.25 48 ASP B C 1
ATOM 1613 O O . ASP B 1 48 ? 14.594 5.887 14.062 1 91.25 48 ASP B O 1
ATOM 1617 N N . ILE B 1 49 ? 12.586 6.719 13.391 1 89.94 49 ILE B N 1
ATOM 1618 C CA . ILE B 1 49 ? 13.164 6.785 12.055 1 89.94 49 ILE B CA 1
ATOM 1619 C C . ILE B 1 49 ? 13.133 8.227 11.547 1 89.94 49 ILE B C 1
ATOM 1621 O O . ILE B 1 49 ? 13.695 8.531 10.492 1 89.94 49 ILE B O 1
ATOM 1625 N N . LEU B 1 50 ? 12.578 9.125 12.203 1 91.44 50 LEU B N 1
ATOM 1626 C CA . LEU B 1 50 ? 12.617 10.531 11.812 1 91.44 50 LEU B CA 1
ATOM 1627 C C . LEU B 1 50 ? 14.047 11.062 11.844 1 91.44 50 LEU B C 1
ATOM 1629 O O . LEU B 1 50 ? 14.836 10.703 12.727 1 91.44 50 LEU B O 1
ATOM 1633 N N . TYR B 1 51 ? 14.391 11.828 10.797 1 89.19 51 TYR B N 1
ATOM 1634 C CA . TYR B 1 51 ? 15.68 12.477 10.625 1 89.19 51 TYR B CA 1
ATOM 1635 C C . TYR B 1 51 ? 16.734 11.492 10.133 1 89.19 51 TYR B C 1
ATOM 1637 O O . TYR B 1 51 ? 17.922 11.797 10.133 1 89.19 51 TYR B O 1
ATOM 1645 N N . ARG B 1 52 ? 16.312 10.312 9.727 1 85.75 52 ARG B N 1
ATOM 1646 C CA . ARG B 1 52 ? 17.141 9.344 9.016 1 85.75 52 ARG B CA 1
ATOM 1647 C C . ARG B 1 52 ? 16.875 9.383 7.516 1 85.75 52 ARG B C 1
ATOM 1649 O O . ARG B 1 52 ? 15.844 9.883 7.078 1 85.75 52 ARG B O 1
ATOM 1656 N N . ASP B 1 53 ? 17.844 8.82 6.789 1 84.25 53 ASP B N 1
ATOM 1657 C CA . ASP B 1 53 ? 17.625 8.633 5.359 1 84.25 53 ASP B CA 1
ATOM 1658 C C . ASP B 1 53 ? 16.812 7.375 5.094 1 84.25 53 ASP B C 1
ATOM 1660 O O . ASP B 1 53 ? 16.875 6.41 5.863 1 84.25 53 ASP B O 1
ATOM 1664 N N . CYS B 1 54 ? 16.109 7.277 4.07 1 83 54 CYS B N 1
ATOM 1665 C CA . CYS B 1 54 ? 15.172 6.207 3.771 1 83 54 CYS B CA 1
ATOM 1666 C C . CYS B 1 54 ? 15.891 4.984 3.219 1 83 54 CYS B C 1
ATOM 1668 O O . CYS B 1 54 ? 15.273 3.951 2.967 1 83 54 CYS B O 1
ATOM 1670 N N . ARG B 1 55 ? 17.172 5.039 3.145 1 83.62 55 ARG B N 1
ATOM 1671 C CA . ARG B 1 55 ? 17.953 3.932 2.604 1 83.62 55 ARG B CA 1
ATOM 1672 C C . ARG B 1 55 ? 18.094 2.807 3.623 1 83.62 55 ARG B C 1
ATOM 1674 O O . ARG B 1 55 ? 18.531 1.708 3.289 1 83.62 55 ARG B O 1
ATOM 1681 N N . PHE B 1 56 ? 17.625 3.039 4.734 1 87 56 PHE B N 1
ATOM 1682 C CA . PHE B 1 56 ? 17.688 2.02 5.777 1 87 56 PHE B CA 1
ATOM 1683 C C . PHE B 1 56 ? 16.812 0.83 5.422 1 87 56 PHE B C 1
ATOM 1685 O O . PHE B 1 56 ? 17 -0.271 5.941 1 87 56 PHE B O 1
ATOM 1692 N N . LEU B 1 57 ? 15.82 0.983 4.547 1 91.06 57 LEU B N 1
ATOM 1693 C CA . LEU B 1 57 ? 14.93 -0.092 4.133 1 91.06 57 LEU B CA 1
ATOM 1694 C C . LEU B 1 57 ? 15.633 -1.038 3.164 1 91.06 57 LEU B C 1
ATOM 1696 O O . LEU B 1 57 ? 15.133 -2.129 2.881 1 91.06 57 LEU B O 1
ATOM 1700 N N . GLN B 1 58 ? 16.797 -0.711 2.656 1 88.44 58 GLN B N 1
ATOM 1701 C CA . GLN B 1 58 ? 17.469 -1.503 1.628 1 88.44 58 GLN B CA 1
ATOM 1702 C C . GLN B 1 58 ? 18.281 -2.633 2.246 1 88.44 58 GLN B C 1
ATOM 1704 O O . GLN B 1 58 ? 18.75 -3.531 1.54 1 88.44 58 GLN B O 1
ATOM 1709 N N . GLY B 1 59 ? 18.312 -2.662 3.523 1 81.94 59 GLY B N 1
ATOM 1710 C CA . GLY B 1 59 ? 19.109 -3.701 4.152 1 81.94 59 GLY B CA 1
ATOM 1711 C C . GLY B 1 59 ? 20.531 -3.766 3.625 1 81.94 59 GLY B C 1
ATOM 1712 O O . GLY B 1 59 ? 21.219 -2.748 3.566 1 81.94 59 GLY B O 1
ATOM 1713 N N . GLU B 1 60 ? 20.922 -5.074 3.209 1 79.06 60 GLU B N 1
ATOM 1714 C CA . GLU B 1 60 ? 22.281 -5.316 2.725 1 79.06 60 GLU B CA 1
ATOM 1715 C C . GLU B 1 60 ? 22.312 -5.375 1.199 1 79.06 60 GLU B C 1
ATOM 1717 O O . GLU B 1 60 ? 23.391 -5.406 0.602 1 79.06 60 GLU B O 1
ATOM 1722 N N . GLU B 1 61 ? 21.25 -5.293 0.731 1 76.12 61 GLU B N 1
ATOM 1723 C CA . GLU B 1 61 ? 21.172 -5.371 -0.725 1 76.12 61 GLU B CA 1
ATOM 1724 C C . GLU B 1 61 ? 21.266 -3.984 -1.355 1 76.12 61 GLU B C 1
ATOM 1726 O O . GLU B 1 61 ? 20.25 -3.293 -1.483 1 76.12 61 GLU B O 1
ATOM 1731 N N . ARG B 1 62 ? 22.344 -3.725 -1.859 1 73.31 62 ARG B N 1
ATOM 1732 C CA . ARG B 1 62 ? 22.531 -2.357 -2.334 1 73.31 62 ARG B CA 1
ATOM 1733 C C . ARG B 1 62 ? 22.688 -2.32 -3.852 1 73.31 62 ARG B C 1
ATOM 1735 O O . ARG B 1 62 ? 22.781 -1.244 -4.445 1 73.31 62 ARG B O 1
ATOM 1742 N N . ASP B 1 63 ? 22.594 -3.514 -4.289 1 80.75 63 ASP B N 1
ATOM 1743 C CA . ASP B 1 63 ? 22.859 -3.512 -5.723 1 80.75 63 ASP B CA 1
ATOM 1744 C C . ASP B 1 63 ? 21.594 -3.824 -6.52 1 80.75 63 ASP B C 1
ATOM 1746 O O . ASP B 1 63 ? 21.547 -4.809 -7.262 1 80.75 63 ASP B O 1
ATOM 1750 N N . GLN B 1 64 ? 20.719 -2.973 -6.402 1 88.5 64 GLN B N 1
ATOM 1751 C CA . GLN B 1 64 ? 19.531 -3.09 -7.238 1 88.5 64 GLN B CA 1
ATOM 1752 C C . GLN B 1 64 ? 19.5 -1.993 -8.297 1 88.5 64 GLN B C 1
ATOM 1754 O O . GLN B 1 64 ? 19.688 -0.816 -7.984 1 88.5 64 GLN B O 1
ATOM 1759 N N . PRO B 1 65 ? 19.219 -2.379 -9.578 1 90.19 65 PRO B N 1
ATOM 1760 C CA . PRO B 1 65 ? 19.141 -1.367 -10.641 1 90.19 65 PRO B CA 1
ATOM 1761 C C . PRO B 1 65 ? 18.156 -0.241 -10.305 1 90.19 65 PRO B C 1
ATOM 1763 O O . PRO B 1 65 ? 18.391 0.913 -10.672 1 90.19 65 PRO B O 1
ATOM 1766 N N . ALA B 1 66 ? 17.156 -0.558 -9.625 1 90.81 66 ALA B N 1
ATOM 1767 C CA . ALA B 1 66 ? 16.125 0.419 -9.25 1 90.81 66 ALA B CA 1
ATOM 1768 C C . ALA B 1 66 ? 16.734 1.53 -8.391 1 90.81 66 ALA B C 1
ATOM 1770 O O . ALA B 1 66 ? 16.312 2.688 -8.484 1 90.81 66 ALA B O 1
ATOM 1771 N N . ARG B 1 67 ? 17.688 1.282 -7.613 1 90 67 ARG B N 1
ATOM 1772 C CA . ARG B 1 67 ? 18.328 2.266 -6.742 1 90 67 ARG B CA 1
ATOM 1773 C C . ARG B 1 67 ? 19.062 3.324 -7.555 1 90 67 ARG B C 1
ATOM 1775 O O . ARG B 1 67 ? 19.047 4.504 -7.203 1 90 67 ARG B O 1
ATOM 1782 N N . THR B 1 68 ? 19.766 2.816 -8.508 1 89.62 68 THR B N 1
ATOM 1783 C CA . THR B 1 68 ? 20.484 3.727 -9.391 1 89.62 68 THR B CA 1
ATOM 1784 C C . THR B 1 68 ? 19.531 4.68 -10.094 1 89.62 68 THR B C 1
ATOM 1786 O O . THR B 1 68 ? 19.797 5.879 -10.188 1 89.62 68 THR B O 1
ATOM 1789 N N . ARG B 1 69 ? 18.391 4.145 -10.562 1 92.69 69 ARG B N 1
ATOM 1790 C CA . ARG B 1 69 ? 17.391 4.961 -11.234 1 92.69 69 ARG B CA 1
ATOM 1791 C C . ARG B 1 69 ? 16.781 5.988 -10.281 1 92.69 69 ARG B C 1
ATOM 1793 O O . ARG B 1 69 ? 16.531 7.129 -10.672 1 92.69 69 ARG B O 1
ATOM 1800 N N . ILE B 1 70 ? 16.594 5.59 -9.086 1 91 70 ILE B N 1
ATOM 1801 C CA . ILE B 1 70 ? 16.047 6.48 -8.062 1 91 70 ILE B CA 1
ATOM 1802 C C . ILE B 1 70 ? 17.031 7.605 -7.785 1 91 70 ILE B C 1
ATOM 1804 O O . ILE B 1 70 ? 16.656 8.781 -7.738 1 91 70 ILE B O 1
ATOM 1808 N N . ARG B 1 71 ? 18.344 7.301 -7.629 1 88.31 71 ARG B N 1
A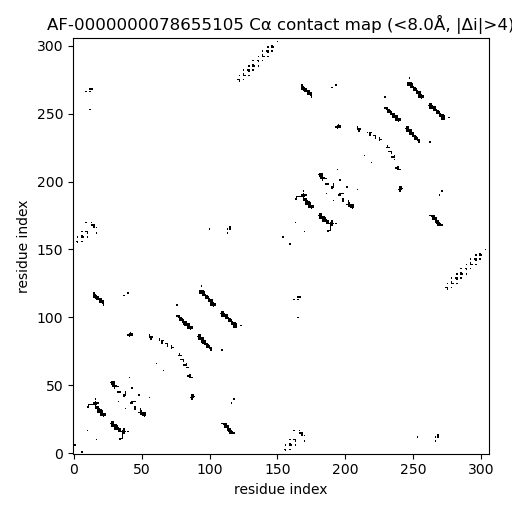TOM 1809 C CA . ARG B 1 71 ? 19.391 8.297 -7.371 1 88.31 71 ARG B CA 1
ATOM 1810 C C . ARG B 1 71 ? 19.453 9.312 -8.508 1 88.31 71 ARG B C 1
ATOM 1812 O O . ARG B 1 71 ? 19.562 10.516 -8.266 1 88.31 71 ARG B O 1
ATOM 1819 N N . GLN B 1 72 ? 19.422 8.766 -9.641 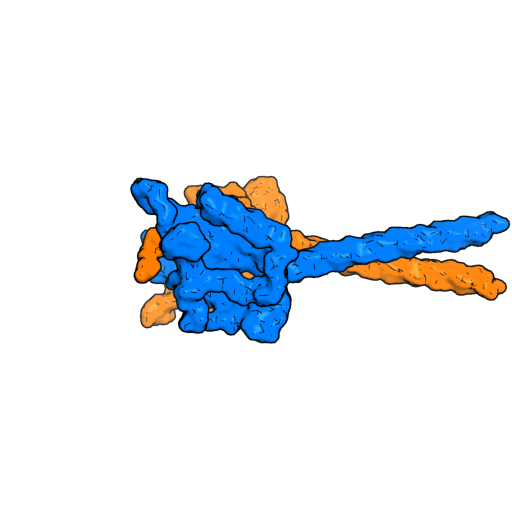1 91.56 72 GLN B N 1
ATOM 1820 C CA . GLN B 1 72 ? 19.469 9.633 -10.812 1 91.56 72 GLN B CA 1
ATOM 1821 C C . GLN B 1 72 ? 18.281 10.578 -10.844 1 91.56 72 GLN B C 1
ATOM 1823 O O . GLN B 1 72 ? 18.422 11.758 -11.172 1 91.56 72 GLN B O 1
ATOM 1828 N N . ALA B 1 73 ? 17.094 10.086 -10.531 1 91.31 73 ALA B N 1
ATOM 1829 C CA . ALA B 1 73 ? 15.875 10.898 -10.508 1 91.31 73 ALA B CA 1
ATOM 1830 C C . ALA B 1 73 ? 15.961 11.977 -9.43 1 91.31 73 ALA B C 1
ATOM 1832 O O . ALA B 1 73 ? 15.539 13.109 -9.641 1 91.31 73 ALA B O 1
ATOM 1833 N N . LEU B 1 74 ? 16.453 11.625 -8.227 1 87.56 74 LEU B N 1
ATOM 1834 C CA . LEU B 1 74 ? 16.625 12.57 -7.129 1 87.56 74 LEU B CA 1
ATOM 1835 C C . LEU B 1 74 ? 17.594 13.68 -7.508 1 87.56 74 LEU B C 1
ATOM 1837 O O . LEU B 1 74 ? 17.344 14.859 -7.242 1 87.56 74 LEU B O 1
ATOM 1841 N N . ASP B 1 75 ? 18.672 13.258 -8.172 1 88.19 75 ASP B N 1
ATOM 1842 C CA . ASP B 1 75 ? 19.688 14.211 -8.609 1 88.19 75 ASP B CA 1
ATOM 1843 C C . ASP B 1 75 ? 19.141 15.18 -9.641 1 88.19 75 ASP B C 1
ATOM 1845 O O . ASP B 1 75 ? 19.516 16.359 -9.672 1 88.19 75 ASP B O 1
ATOM 1849 N N . SER B 1 76 ? 18.312 14.688 -10.445 1 91.12 76 SER B N 1
ATOM 1850 C CA . SER B 1 76 ? 17.766 15.5 -11.516 1 91.12 76 SER B CA 1
ATOM 1851 C C . SER B 1 76 ? 16.469 16.203 -11.07 1 91.12 76 SER B C 1
ATOM 1853 O O . SER B 1 76 ? 15.844 16.906 -11.852 1 91.12 76 SER B O 1
ATOM 1855 N N . ARG B 1 77 ? 16.047 15.961 -9.812 1 89.31 77 ARG B N 1
ATOM 1856 C CA . ARG B 1 77 ? 14.859 16.578 -9.227 1 89.31 77 ARG B CA 1
ATOM 1857 C C . ARG B 1 77 ? 13.617 16.25 -10.055 1 89.31 77 ARG B C 1
ATOM 1859 O O . ARG B 1 77 ? 12.812 17.141 -10.336 1 89.31 77 ARG B O 1
ATOM 1866 N N . GLN B 1 78 ? 13.617 15.078 -10.531 1 92.62 78 GLN B N 1
ATOM 1867 C CA . GLN B 1 78 ? 12.492 14.586 -11.328 1 92.62 78 GLN B CA 1
ATOM 1868 C C . GLN B 1 78 ? 11.719 13.508 -10.578 1 92.62 78 GLN B C 1
ATOM 1870 O O . GLN B 1 78 ? 12.289 12.781 -9.758 1 92.62 78 GLN B O 1
ATOM 1875 N N . PRO B 1 79 ? 10.391 13.461 -10.828 1 95 79 PRO B N 1
ATOM 1876 C CA . PRO B 1 79 ? 9.625 12.352 -10.25 1 95 79 PRO B CA 1
ATOM 1877 C C . PRO B 1 79 ? 10.031 10.992 -10.828 1 95 79 PRO B C 1
ATOM 1879 O O . PRO B 1 79 ? 10.523 10.922 -11.953 1 95 79 PRO B O 1
ATOM 1882 N N . CYS B 1 80 ? 9.859 9.992 -10.039 1 95.12 80 CYS B N 1
ATOM 1883 C CA . CYS B 1 80 ? 10.141 8.633 -10.508 1 95.12 80 CYS B CA 1
ATOM 1884 C C . CYS B 1 80 ? 9.273 7.617 -9.773 1 95.12 80 CYS B C 1
ATOM 1886 O O . CYS B 1 80 ? 8.688 7.926 -8.734 1 95.12 80 CYS B O 1
ATOM 1888 N N . 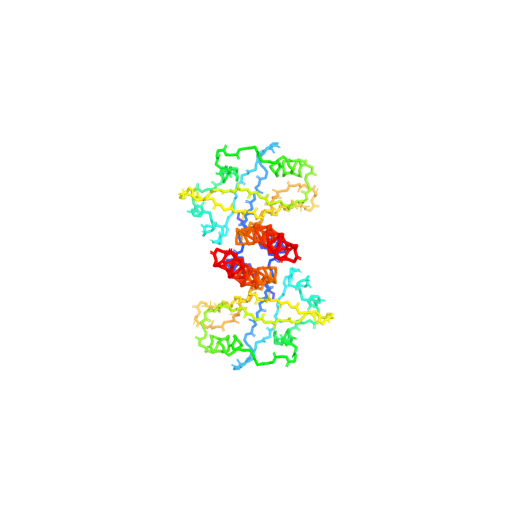ARG B 1 81 ? 9.141 6.43 -10.375 1 95.38 81 ARG B N 1
ATOM 1889 C CA . ARG B 1 81 ? 8.43 5.273 -9.836 1 95.38 81 ARG B CA 1
ATOM 1890 C C . ARG B 1 81 ? 9.203 3.984 -10.117 1 95.38 81 ARG B C 1
ATOM 1892 O O . ARG B 1 81 ? 9.484 3.66 -11.273 1 95.38 81 ARG B O 1
ATOM 1899 N N . GLU B 1 82 ? 9.594 3.324 -9.023 1 95.88 82 GLU B N 1
ATOM 1900 C CA . GLU B 1 82 ? 10.406 2.119 -9.156 1 95.88 82 GLU B CA 1
ATOM 1901 C C . GLU B 1 82 ? 9.953 1.036 -8.18 1 95.88 82 GLU B C 1
ATOM 1903 O O . GLU B 1 82 ? 9.43 1.342 -7.102 1 95.88 82 GLU B O 1
ATOM 1908 N N . ILE B 1 83 ? 10.094 -0.17 -8.625 1 95.38 83 ILE B N 1
ATOM 1909 C CA . ILE B 1 83 ? 9.867 -1.312 -7.742 1 95.38 83 ILE B CA 1
ATOM 1910 C C . ILE B 1 83 ? 11.211 -1.869 -7.266 1 95.38 83 ILE B C 1
ATOM 1912 O O . ILE B 1 83 ? 12.102 -2.135 -8.078 1 95.38 83 ILE B O 1
ATOM 1916 N N . LEU B 1 84 ? 11.398 -1.968 -5.992 1 94.88 84 LEU B N 1
ATOM 1917 C CA . LEU B 1 84 ? 12.633 -2.494 -5.434 1 94.88 84 LEU B CA 1
ATOM 1918 C C . LEU B 1 84 ? 12.359 -3.324 -4.184 1 94.88 84 LEU B C 1
ATOM 1920 O O . LEU B 1 84 ? 11.297 -3.199 -3.574 1 94.88 84 LEU B O 1
ATOM 1924 N N . ARG B 1 85 ? 13.328 -4.152 -3.855 1 94.5 85 ARG B N 1
ATOM 1925 C CA . ARG B 1 85 ? 13.227 -4.98 -2.662 1 94.5 85 ARG B CA 1
ATOM 1926 C C . ARG B 1 85 ? 13.656 -4.207 -1.418 1 94.5 85 ARG B C 1
ATOM 1928 O O . ARG B 1 85 ? 14.734 -3.611 -1.391 1 94.5 85 ARG B O 1
ATOM 1935 N N . ASN B 1 86 ? 12.789 -4.121 -0.451 1 95.75 86 ASN B N 1
ATOM 1936 C CA . ASN B 1 86 ? 13.055 -3.508 0.846 1 95.75 86 ASN B CA 1
ATOM 1937 C C . ASN B 1 86 ? 12.898 -4.512 1.983 1 95.75 86 ASN B C 1
ATOM 1939 O O . ASN B 1 86 ? 12.398 -5.621 1.775 1 95.75 86 ASN B O 1
ATOM 1943 N N . TYR B 1 87 ? 13.312 -4.09 3.115 1 95.25 87 TYR B N 1
ATOM 1944 C CA . TYR B 1 87 ? 13.289 -4.957 4.285 1 95.25 87 TYR B CA 1
ATOM 1945 C C . TYR B 1 87 ? 12.633 -4.254 5.473 1 95.25 87 TYR B C 1
ATOM 1947 O O . TYR B 1 87 ? 12.922 -3.082 5.738 1 95.25 87 TYR B O 1
ATOM 1955 N N . ARG B 1 88 ? 11.734 -5.062 6.09 1 95.81 88 ARG B N 1
ATOM 1956 C CA . ARG B 1 88 ? 11.062 -4.555 7.281 1 95.81 88 ARG B CA 1
ATOM 1957 C C . ARG B 1 88 ? 11.977 -4.629 8.5 1 95.81 88 ARG B C 1
ATOM 1959 O O . ARG B 1 88 ? 13.062 -5.203 8.438 1 95.81 88 ARG B O 1
ATOM 1966 N N . LYS B 1 89 ? 11.523 -4.035 9.594 1 94.12 89 LYS B N 1
ATOM 1967 C CA . LYS B 1 89 ? 12.281 -4.051 10.844 1 94.12 89 LYS B CA 1
ATOM 1968 C C . LYS B 1 89 ? 12.539 -5.48 11.312 1 94.12 89 LYS B C 1
ATOM 1970 O O . LYS B 1 89 ? 13.586 -5.773 11.891 1 94.12 89 LYS B O 1
ATOM 1975 N N . ASP B 1 90 ? 11.633 -6.395 11.055 1 94.69 90 ASP B N 1
ATOM 1976 C CA . ASP B 1 90 ? 11.734 -7.781 11.5 1 94.69 90 ASP B CA 1
ATOM 1977 C C . ASP B 1 90 ? 12.586 -8.609 10.539 1 94.69 90 ASP B C 1
ATOM 1979 O O . ASP B 1 90 ? 12.742 -9.812 10.719 1 94.69 90 ASP B O 1
ATOM 1983 N N . GLY B 1 91 ? 13.086 -7.988 9.508 1 93.88 91 GLY B N 1
ATOM 1984 C CA . GLY B 1 91 ? 13.984 -8.672 8.594 1 93.88 91 GLY B CA 1
ATOM 1985 C C . GLY B 1 91 ? 13.273 -9.25 7.383 1 93.88 91 GLY B C 1
ATOM 1986 O O . GLY B 1 91 ? 13.922 -9.664 6.414 1 93.88 91 GLY B O 1
ATOM 1987 N N . SER B 1 92 ? 11.961 -9.25 7.422 1 95.62 92 SER B N 1
ATOM 1988 C CA . SER B 1 92 ? 11.227 -9.773 6.273 1 95.62 92 SER B CA 1
ATOM 1989 C C . SER B 1 92 ? 11.32 -8.836 5.078 1 95.62 92 SER B C 1
ATOM 1991 O O . SER B 1 92 ? 11.305 -7.613 5.238 1 95.62 92 SER B O 1
ATOM 1993 N N . ALA B 1 93 ? 11.422 -9.414 3.889 1 95.38 93 ALA B N 1
ATOM 1994 C CA . ALA B 1 93 ? 11.523 -8.648 2.65 1 95.38 93 ALA B CA 1
ATOM 1995 C C . ALA B 1 93 ? 10.141 -8.367 2.068 1 95.38 93 ALA B C 1
ATOM 1997 O O . ALA B 1 93 ? 9.188 -9.117 2.316 1 95.38 93 ALA B O 1
ATOM 1998 N N . PHE B 1 94 ? 10.047 -7.348 1.384 1 96.06 94 PHE B N 1
ATOM 1999 C CA . PHE B 1 94 ? 8.844 -7.039 0.625 1 96.06 94 PHE B CA 1
ATOM 2000 C C . PHE B 1 94 ? 9.172 -6.223 -0.618 1 96.06 94 PHE B C 1
ATOM 2002 O O . PHE B 1 94 ? 10.18 -5.508 -0.646 1 96.06 94 PHE B O 1
ATOM 2009 N N . TRP B 1 95 ? 8.352 -6.383 -1.691 1 96.19 95 TRP B N 1
ATOM 2010 C CA . TRP B 1 95 ? 8.492 -5.582 -2.902 1 96.19 95 TRP B CA 1
ATOM 2011 C C . TRP B 1 95 ? 7.797 -4.23 -2.746 1 96.19 95 TRP B C 1
ATOM 2013 O O . TRP B 1 95 ? 6.578 -4.172 -2.549 1 96.19 95 TRP B O 1
ATOM 2023 N N . ASN B 1 96 ? 8.586 -3.234 -2.791 1 96.75 96 ASN B N 1
ATOM 2024 C CA . ASN B 1 96 ? 8.102 -1.87 -2.594 1 96.75 96 ASN B CA 1
ATOM 2025 C C . ASN B 1 96 ? 7.988 -1.119 -3.918 1 96.75 96 ASN B C 1
ATOM 2027 O O . ASN B 1 96 ? 8.984 -0.945 -4.625 1 96.75 96 ASN B O 1
ATOM 2031 N N . GLU B 1 97 ? 6.828 -0.823 -4.332 1 96.38 97 GLU B N 1
ATOM 2032 C CA . GLU B 1 97 ? 6.676 0.175 -5.387 1 96.38 97 GLU B CA 1
ATOM 2033 C C . GLU B 1 97 ? 6.789 1.591 -4.828 1 96.38 97 GLU B C 1
ATOM 2035 O O . GLU B 1 97 ? 5.859 2.092 -4.195 1 96.38 97 GLU B O 1
ATOM 2040 N N . LEU B 1 98 ? 7.852 2.229 -5.039 1 96.5 98 LEU B N 1
ATOM 2041 C CA . LEU B 1 98 ? 8.188 3.537 -4.484 1 96.5 98 LEU B CA 1
ATOM 2042 C C . LEU B 1 98 ? 7.988 4.633 -5.531 1 96.5 98 LEU B C 1
ATOM 2044 O O . LEU B 1 98 ? 8.547 4.555 -6.629 1 96.5 98 LEU B O 1
ATOM 2048 N N . SER B 1 99 ? 7.168 5.559 -5.223 1 96.94 99 SER B N 1
ATOM 2049 C CA . SER B 1 99 ? 7 6.762 -6.031 1 96.94 99 SER B CA 1
ATOM 2050 C C . SER B 1 99 ? 7.547 7.992 -5.312 1 96.94 99 SER B C 1
ATOM 2052 O O . SER B 1 99 ? 7.223 8.234 -4.145 1 96.94 99 SER B O 1
ATOM 2054 N N . ILE B 1 100 ? 8.359 8.742 -5.996 1 95.44 100 ILE B N 1
ATOM 2055 C CA . ILE B 1 100 ? 8.945 9.945 -5.422 1 95.44 100 ILE B CA 1
ATOM 2056 C C . ILE B 1 100 ? 8.516 11.172 -6.23 1 95.44 100 ILE B C 1
ATOM 2058 O O . ILE B 1 100 ? 8.594 11.164 -7.461 1 95.44 100 ILE B O 1
ATOM 2062 N N . THR B 1 101 ? 8.094 12.195 -5.52 1 95.31 101 THR B N 1
ATOM 2063 C CA . THR B 1 101 ? 7.676 13.453 -6.129 1 95.31 101 THR B CA 1
ATOM 2064 C C . THR B 1 101 ? 8.398 14.633 -5.48 1 95.31 101 THR B C 1
ATOM 2066 O O . THR B 1 101 ? 8.242 14.875 -4.281 1 95.31 101 THR B O 1
ATOM 2069 N N . PRO B 1 102 ? 9.156 15.375 -6.266 1 94.44 102 PRO B N 1
ATOM 2070 C CA . PRO B 1 102 ? 9.781 16.594 -5.723 1 94.44 102 PRO B CA 1
ATOM 2071 C C . PRO B 1 102 ? 8.789 17.734 -5.543 1 94.44 102 PRO B C 1
ATOM 2073 O O . PRO B 1 102 ? 7.887 17.906 -6.371 1 94.44 102 PRO B O 1
ATOM 2076 N N . LEU B 1 103 ? 8.938 18.453 -4.465 1 92 103 LEU B N 1
ATOM 2077 C CA . LEU B 1 103 ? 8.102 19.609 -4.199 1 92 103 LEU B CA 1
ATOM 2078 C C . LEU B 1 103 ? 8.938 20.891 -4.211 1 92 103 LEU B C 1
ATOM 2080 O O . LEU B 1 103 ? 9.945 20.984 -3.506 1 92 103 LEU B O 1
ATOM 2084 N N . PHE B 1 104 ? 8.383 21.859 -5.043 1 89.88 104 PHE B N 1
ATOM 2085 C CA . PHE B 1 104 ? 9.062 23.141 -5.176 1 89.88 104 PHE B CA 1
ATOM 2086 C C . PHE B 1 104 ? 8.25 24.25 -4.523 1 89.88 104 PHE B C 1
ATOM 2088 O O . PHE B 1 104 ? 7.02 24.219 -4.539 1 89.88 104 PHE B O 1
ATOM 2095 N N . ASN B 1 105 ? 9 25.141 -3.848 1 84.75 105 ASN B N 1
ATOM 2096 C CA . ASN B 1 105 ? 8.312 26.297 -3.268 1 84.75 105 ASN B CA 1
ATOM 2097 C C . ASN B 1 105 ? 7.977 27.344 -4.328 1 84.75 105 ASN B C 1
ATOM 2099 O O . ASN B 1 105 ? 8.102 27.078 -5.527 1 84.75 105 ASN B O 1
ATOM 2103 N N . GLU B 1 106 ? 7.395 28.375 -3.83 1 84.31 106 GLU B N 1
ATOM 2104 C CA . GLU B 1 106 ? 6.945 29.438 -4.734 1 84.31 106 GLU B CA 1
ATOM 2105 C C . GLU B 1 106 ? 8.117 30.031 -5.516 1 84.31 106 GLU B C 1
ATOM 2107 O O . GLU B 1 106 ? 7.93 30.562 -6.613 1 84.31 106 GLU B O 1
ATOM 2112 N N . ALA B 1 107 ? 9.375 29.953 -4.93 1 87.56 107 ALA B N 1
ATOM 2113 C CA . ALA B 1 107 ? 10.586 30.453 -5.582 1 87.56 107 ALA B CA 1
ATOM 2114 C C . ALA B 1 107 ? 11.227 29.391 -6.453 1 87.56 107 ALA B C 1
ATOM 2116 O O . ALA B 1 107 ? 12.367 29.531 -6.891 1 87.56 107 ALA B O 1
ATOM 2117 N N . ASP B 1 108 ? 10.539 28.266 -6.625 1 85.31 108 ASP B N 1
ATOM 2118 C CA . ASP B 1 108 ? 11 27.156 -7.453 1 85.31 108 ASP B CA 1
ATOM 2119 C C . ASP B 1 108 ? 12.234 26.5 -6.844 1 85.31 108 ASP B C 1
ATOM 2121 O O . ASP B 1 108 ? 13.141 26.078 -7.566 1 85.31 108 ASP B O 1
ATOM 2125 N N . GLN B 1 109 ? 12.383 26.609 -5.648 1 86.69 109 GLN B N 1
ATOM 2126 C CA . GLN B 1 109 ? 13.43 25.906 -4.922 1 86.69 109 GLN B CA 1
ATOM 2127 C C . GLN B 1 109 ? 12.898 24.594 -4.348 1 86.69 109 GLN B C 1
ATOM 2129 O O . GLN B 1 109 ? 11.805 24.547 -3.781 1 86.69 109 GLN B O 1
ATOM 2134 N N . LEU B 1 110 ? 13.664 23.594 -4.547 1 86.81 110 LEU B N 1
ATOM 2135 C CA . LEU B 1 110 ? 13.32 22.281 -4.016 1 86.81 110 LEU B CA 1
ATOM 2136 C C . LEU B 1 110 ? 13.305 22.297 -2.49 1 86.81 110 LEU B C 1
ATOM 2138 O O . LEU B 1 110 ? 14.297 22.672 -1.863 1 86.81 110 LEU B O 1
ATOM 2142 N N . THR B 1 111 ? 12.219 21.938 -1.952 1 86.06 111 THR B N 1
ATOM 2143 C CA . THR B 1 111 ? 12.086 21.984 -0.5 1 86.06 111 THR B CA 1
ATOM 2144 C C . THR B 1 111 ? 11.906 20.594 0.081 1 86.06 111 THR B C 1
ATOM 2146 O O . THR B 1 111 ? 12.523 20.25 1.095 1 86.06 111 THR B O 1
ATOM 2149 N N . TYR B 1 112 ? 11.055 19.781 -0.569 1 91.25 112 TYR B N 1
ATOM 2150 C CA . TYR B 1 112 ? 10.719 18.469 -0.005 1 91.25 112 TYR B CA 1
ATOM 2151 C C . TYR B 1 112 ? 10.609 17.422 -1.099 1 91.25 112 TYR B C 1
ATOM 2153 O O . TYR B 1 112 ? 10.547 17.75 -2.285 1 91.25 112 TYR B O 1
ATOM 2161 N N . PHE B 1 113 ? 10.742 16.25 -0.695 1 93.94 113 PHE B N 1
ATOM 2162 C CA . PHE B 1 113 ? 10.352 15.086 -1.479 1 93.94 113 PHE B CA 1
ATOM 2163 C C . PHE B 1 113 ? 9.219 14.328 -0.796 1 93.94 113 PHE B C 1
ATOM 2165 O O . PHE B 1 113 ? 9.25 14.125 0.418 1 93.94 113 PHE B O 1
ATOM 2172 N N . ILE B 1 114 ? 8.289 13.977 -1.595 1 95.81 114 ILE B N 1
ATOM 2173 C CA . ILE B 1 114 ? 7.254 13.078 -1.103 1 95.81 114 ILE B CA 1
ATOM 2174 C C . ILE B 1 114 ? 7.496 11.672 -1.647 1 95.81 114 ILE B C 1
ATOM 2176 O O . ILE B 1 114 ? 7.691 11.492 -2.852 1 95.81 114 ILE B O 1
ATOM 2180 N N . GLY B 1 115 ? 7.543 10.758 -0.778 1 96.56 115 GLY B N 1
ATOM 2181 C CA . GLY B 1 115 ? 7.648 9.352 -1.133 1 96.56 115 GLY B CA 1
ATOM 2182 C C . GLY B 1 115 ? 6.398 8.562 -0.797 1 96.56 115 GLY B C 1
ATOM 2183 O O . GLY B 1 115 ? 5.879 8.656 0.317 1 96.56 115 GLY B O 1
ATOM 2184 N N . VAL B 1 116 ? 5.906 7.879 -1.785 1 97.25 116 VAL B N 1
ATOM 2185 C CA . VAL B 1 116 ? 4.777 6.973 -1.579 1 97.25 116 VAL B CA 1
ATOM 2186 C C . VAL B 1 116 ? 5.234 5.527 -1.775 1 97.25 116 VAL B C 1
ATOM 2188 O O . VAL B 1 116 ? 5.832 5.191 -2.803 1 97.25 116 VAL B O 1
ATOM 2191 N N . GLN B 1 117 ? 4.965 4.746 -0.776 1 97.06 117 GLN B N 1
ATOM 2192 C CA . GLN B 1 117 ? 5.395 3.352 -0.771 1 97.06 117 GLN B CA 1
ATOM 2193 C C . GLN B 1 117 ? 4.195 2.408 -0.801 1 97.06 117 GLN B C 1
ATOM 2195 O O . GLN B 1 117 ? 3.271 2.545 0.002 1 97.06 117 GLN B O 1
ATOM 2200 N N . LYS B 1 118 ? 4.254 1.474 -1.711 1 94.94 118 LYS B N 1
ATOM 2201 C CA . LYS B 1 118 ? 3.203 0.471 -1.862 1 94.94 118 LYS B CA 1
ATOM 2202 C C . LYS B 1 118 ? 3.781 -0.94 -1.834 1 94.94 118 LYS B C 1
ATOM 2204 O O . LYS B 1 118 ? 4.73 -1.243 -2.559 1 94.94 118 LYS B O 1
ATOM 2209 N N . ASP B 1 119 ? 3.146 -1.8 -0.927 1 95.75 119 ASP B N 1
ATOM 2210 C CA . ASP B 1 119 ? 3.537 -3.207 -0.909 1 95.75 119 ASP B CA 1
ATOM 2211 C C . ASP B 1 119 ? 2.912 -3.963 -2.078 1 95.75 119 ASP B C 1
ATOM 2213 O O . ASP B 1 119 ? 1.714 -4.254 -2.068 1 95.75 119 ASP B O 1
ATOM 2217 N N . VAL B 1 120 ? 3.801 -4.297 -3.088 1 95.25 120 VAL B N 1
ATOM 2218 C CA . VAL B 1 120 ? 3.289 -4.992 -4.266 1 95.25 120 VAL B CA 1
ATOM 2219 C C . VAL B 1 120 ? 3.799 -6.43 -4.277 1 95.25 120 VAL B C 1
ATOM 2221 O O . VAL B 1 120 ? 3.973 -7.023 -5.344 1 95.25 120 VAL B O 1
ATOM 2224 N N . THR B 1 121 ? 4.066 -6.965 -3.119 1 96 121 THR B N 1
ATOM 2225 C CA . THR B 1 121 ? 4.594 -8.32 -2.99 1 96 121 THR B CA 1
ATOM 2226 C C . THR B 1 121 ? 3.635 -9.336 -3.607 1 96 121 THR B C 1
ATOM 2228 O O . THR B 1 121 ? 4.051 -10.195 -4.387 1 96 121 THR B O 1
ATOM 2231 N N . VAL B 1 122 ? 2.402 -9.227 -3.254 1 93.12 122 VAL B N 1
ATOM 2232 C CA . VAL B 1 122 ? 1.4 -10.172 -3.738 1 93.12 122 VAL B CA 1
ATOM 2233 C C . VAL B 1 122 ? 1.353 -10.133 -5.266 1 93.12 122 VAL B C 1
ATOM 2235 O O . VAL B 1 122 ? 1.276 -11.18 -5.914 1 93.12 122 VAL B O 1
ATOM 2238 N N . GLN B 1 123 ? 1.405 -8.938 -5.789 1 93.88 123 GLN B N 1
ATOM 2239 C CA . GLN B 1 123 ? 1.358 -8.773 -7.238 1 93.88 123 GLN B CA 1
ATOM 2240 C C . GLN B 1 123 ? 2.59 -9.383 -7.902 1 93.88 123 GLN B C 1
ATOM 2242 O O . GLN B 1 123 ? 2.471 -10.133 -8.875 1 93.88 123 GLN B O 1
ATOM 2247 N N . VAL B 1 124 ? 3.742 -9.031 -7.418 1 95.44 124 VAL B N 1
ATOM 2248 C CA . VAL B 1 124 ? 4.996 -9.508 -7.992 1 95.44 124 VAL B CA 1
ATOM 2249 C C . VAL B 1 124 ? 5.066 -11.031 -7.883 1 95.44 124 VAL B C 1
ATOM 2251 O O . VAL B 1 124 ? 5.41 -11.711 -8.852 1 95.44 124 VAL B O 1
ATOM 2254 N N . GLU B 1 125 ? 4.707 -11.531 -6.758 1 95.38 125 GLU B N 1
ATOM 2255 C CA . GLU B 1 125 ? 4.738 -12.977 -6.547 1 95.38 125 GLU B CA 1
ATOM 2256 C C . GLU B 1 125 ? 3.709 -13.68 -7.422 1 95.38 125 GLU B C 1
ATOM 2258 O O . GLU B 1 125 ? 3.953 -14.789 -7.906 1 95.38 125 GLU B O 1
ATOM 2263 N N . ALA B 1 126 ? 2.59 -13.102 -7.594 1 94.81 126 ALA B N 1
ATOM 2264 C CA . ALA B 1 126 ? 1.568 -13.672 -8.469 1 94.81 126 ALA B CA 1
ATOM 2265 C C . ALA B 1 126 ? 2.061 -13.758 -9.906 1 94.81 126 ALA B C 1
ATOM 2267 O O . ALA B 1 126 ? 1.84 -14.758 -10.594 1 94.81 126 ALA B O 1
ATOM 2268 N N . GLU B 1 127 ? 2.668 -12.703 -10.336 1 94.62 127 GLU B N 1
ATOM 2269 C CA . GLU B 1 127 ? 3.199 -12.68 -11.695 1 94.62 127 GLU B CA 1
ATOM 2270 C C . GLU B 1 127 ? 4.277 -13.742 -11.883 1 94.62 127 GLU B C 1
ATOM 2272 O O . GLU B 1 127 ? 4.336 -14.398 -12.93 1 94.62 127 GLU B O 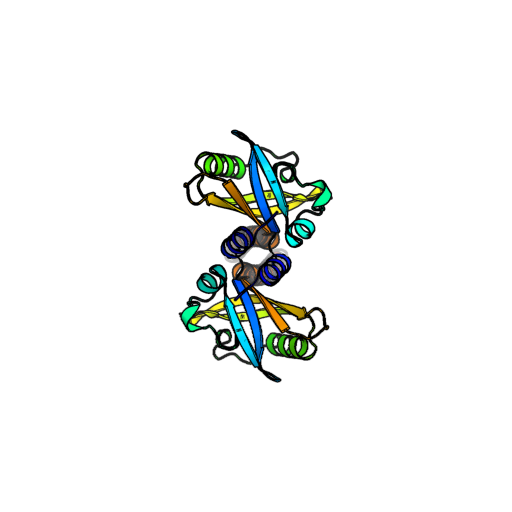1
ATOM 2277 N N . GLN B 1 128 ? 5.07 -13.867 -10.922 1 95.56 128 GLN B N 1
ATOM 2278 C CA . GLN B 1 128 ? 6.105 -14.898 -10.961 1 95.56 128 GLN B CA 1
ATOM 2279 C C . GLN B 1 128 ? 5.488 -16.297 -10.977 1 95.56 128 GLN B C 1
ATOM 2281 O O . GLN B 1 128 ? 5.938 -17.156 -11.727 1 95.56 128 GLN B O 1
ATOM 2286 N N . ARG B 1 129 ? 4.523 -16.484 -10.164 1 96.25 129 ARG B N 1
ATOM 2287 C CA . ARG B 1 129 ? 3.834 -17.766 -10.086 1 96.25 129 ARG B CA 1
ATOM 2288 C C . ARG B 1 129 ? 3.15 -18.094 -11.414 1 96.25 129 ARG B C 1
ATOM 2290 O O . ARG B 1 129 ? 3.156 -19.25 -11.852 1 96.25 129 ARG B O 1
ATOM 2297 N N . ILE B 1 130 ? 2.582 -17.125 -12.008 1 96.62 130 ILE B N 1
ATOM 2298 C CA . ILE B 1 130 ? 1.929 -17.312 -13.297 1 96.62 130 ILE B CA 1
ATOM 2299 C C . ILE B 1 130 ? 2.957 -17.75 -14.336 1 96.62 130 ILE B C 1
ATOM 2301 O O . ILE B 1 130 ? 2.725 -18.703 -15.086 1 96.62 130 ILE B O 1
ATOM 2305 N N . ALA B 1 131 ? 4.055 -17.031 -14.359 1 96.56 131 ALA B N 1
ATOM 2306 C CA . ALA B 1 131 ? 5.113 -17.375 -15.305 1 96.56 131 ALA B CA 1
ATOM 2307 C C . ALA B 1 131 ? 5.586 -18.812 -15.094 1 96.56 131 ALA B C 1
ATOM 2309 O O . ALA B 1 131 ? 5.797 -19.547 -16.062 1 96.56 131 ALA B O 1
ATOM 2310 N N . GLU B 1 132 ? 5.727 -19.156 -13.859 1 97.25 132 GLU B N 1
ATOM 2311 C CA . GLU B 1 132 ? 6.16 -20.516 -13.516 1 97.25 132 GLU B CA 1
ATOM 2312 C C . GLU B 1 132 ? 5.133 -21.547 -13.945 1 97.25 132 GLU B C 1
ATOM 2314 O O . GLU B 1 132 ? 5.484 -22.562 -14.547 1 97.25 132 GLU B O 1
ATOM 2319 N N . LEU B 1 133 ? 3.902 -21.281 -13.641 1 96.94 133 LEU B N 1
ATOM 2320 C CA . LEU B 1 133 ? 2.826 -22.203 -13.977 1 96.94 133 LEU B CA 1
ATOM 2321 C C . LEU B 1 133 ? 2.68 -22.344 -15.492 1 96.94 133 LEU B C 1
ATOM 2323 O O . LEU B 1 133 ? 2.406 -23.438 -16 1 96.94 133 LEU B O 1
ATOM 2327 N N . GLU B 1 134 ? 2.846 -21.234 -16.141 1 97.19 134 GLU B N 1
ATOM 2328 C CA . GLU B 1 134 ? 2.775 -21.281 -17.594 1 97.19 134 GLU B CA 1
ATOM 2329 C C . GLU B 1 134 ? 3.893 -22.141 -18.188 1 97.19 134 GLU B C 1
ATOM 2331 O O . GLU B 1 134 ? 3.672 -22.891 -19.141 1 97.19 134 GLU B O 1
ATOM 2336 N N . ARG B 1 135 ? 5.062 -22.016 -17.641 1 96.94 135 ARG B N 1
ATOM 2337 C CA . ARG B 1 135 ? 6.195 -22.828 -18.062 1 96.94 135 ARG B CA 1
ATOM 2338 C C . ARG B 1 135 ? 5.941 -24.312 -17.797 1 96.94 135 ARG B C 1
ATOM 2340 O O . ARG B 1 135 ? 6.164 -25.156 -18.656 1 96.94 135 ARG B O 1
ATOM 2347 N N . GLU B 1 136 ? 5.516 -24.547 -16.609 1 97 136 GLU B N 1
ATOM 2348 C CA . GLU B 1 136 ? 5.223 -25.922 -16.234 1 97 136 GLU B CA 1
ATOM 2349 C C . GLU B 1 136 ? 4.137 -26.516 -17.125 1 97 136 GLU B C 1
ATOM 2351 O O . GLU B 1 136 ? 4.211 -27.688 -17.5 1 97 136 GLU B O 1
ATOM 2356 N N . LEU B 1 137 ? 3.098 -25.766 -17.406 1 96.81 137 LEU B N 1
ATOM 2357 C CA . LEU B 1 137 ? 2.002 -26.234 -18.25 1 96.81 137 LEU B CA 1
ATOM 2358 C C . LEU B 1 137 ? 2.486 -26.5 -19.672 1 96.81 137 LEU B C 1
ATOM 2360 O O . LEU B 1 137 ? 2.074 -27.469 -20.312 1 96.81 137 LEU B O 1
ATOM 2364 N N . ALA B 1 138 ? 3.309 -25.594 -20.094 1 97.12 138 ALA B N 1
ATOM 2365 C CA . ALA B 1 138 ? 3.881 -25.797 -21.422 1 97.12 138 ALA B CA 1
ATOM 2366 C C . ALA B 1 138 ? 4.684 -27.094 -21.5 1 97.12 138 ALA B C 1
ATOM 2368 O O . ALA B 1 138 ? 4.605 -27.828 -22.484 1 97.12 138 ALA B O 1
ATOM 2369 N N . GLU B 1 139 ? 5.438 -27.312 -20.469 1 97.12 139 GLU B N 1
ATOM 2370 C CA . GLU B 1 139 ? 6.23 -28.531 -20.406 1 97.12 139 GLU B CA 1
ATOM 2371 C C . GLU B 1 139 ? 5.332 -29.766 -20.344 1 97.12 139 GLU B C 1
ATOM 2373 O O . GLU B 1 139 ? 5.613 -30.781 -20.984 1 97.12 139 GLU B O 1
ATOM 2378 N N . ALA B 1 140 ? 4.27 -29.641 -19.562 1 96.19 140 ALA B N 1
ATOM 2379 C CA . ALA B 1 140 ? 3.336 -30.766 -19.438 1 96.19 140 ALA B CA 1
ATOM 2380 C C . ALA B 1 140 ? 2.633 -31.047 -20.75 1 96.19 140 ALA B C 1
ATOM 2382 O O . ALA B 1 140 ? 2.439 -32.188 -21.125 1 96.19 140 ALA B O 1
ATOM 2383 N N . ARG B 1 141 ? 2.283 -30.016 -21.406 1 96.5 141 ARG B N 1
ATOM 2384 C CA . ARG B 1 141 ? 1.606 -30.172 -22.688 1 96.5 141 ARG B CA 1
ATOM 2385 C C . ARG B 1 141 ? 2.539 -30.781 -23.734 1 96.5 141 ARG B C 1
ATOM 2387 O O . ARG B 1 141 ? 2.111 -31.594 -24.547 1 96.5 141 ARG B O 1
ATOM 2394 N N . ALA B 1 142 ? 3.803 -30.391 -23.656 1 96.69 142 ALA B N 1
ATOM 2395 C CA . ALA B 1 142 ? 4.797 -30.984 -24.547 1 96.69 142 ALA B CA 1
ATOM 2396 C C . ALA B 1 142 ? 4.965 -32.469 -24.25 1 96.69 142 ALA B C 1
ATOM 2398 O O . ALA B 1 142 ? 5.113 -33.281 -25.188 1 96.69 142 ALA B O 1
ATOM 2399 N N . ARG B 1 143 ? 4.961 -32.812 -23.016 1 96 143 ARG B N 1
ATOM 2400 C CA . ARG B 1 143 ? 5.105 -34.219 -22.609 1 96 143 ARG B CA 1
ATOM 2401 C C . ARG B 1 143 ? 3.914 -35.031 -23.078 1 96 143 ARG B C 1
ATOM 2403 O O . ARG B 1 143 ? 4.078 -36.188 -23.5 1 96 143 ARG B O 1
ATOM 2410 N N . ILE B 1 144 ? 2.711 -34.5 -22.969 1 95.38 144 ILE B N 1
ATOM 2411 C CA . ILE B 1 144 ? 1.498 -35.188 -23.406 1 95.38 144 ILE B CA 1
ATOM 2412 C C . ILE B 1 144 ? 1.571 -35.438 -24.906 1 95.38 144 ILE B C 1
ATOM 2414 O O . ILE B 1 144 ? 1.272 -36.531 -25.375 1 95.38 144 ILE B O 1
ATOM 2418 N N . ARG B 1 145 ? 2.039 -34.406 -25.609 1 95.69 145 ARG B N 1
ATOM 2419 C CA . ARG B 1 145 ? 2.164 -34.562 -27.062 1 95.69 145 ARG B CA 1
ATOM 2420 C C . ARG B 1 145 ? 3.158 -35.656 -27.422 1 95.69 145 ARG B C 1
ATOM 2422 O O . ARG B 1 145 ? 2.914 -36.438 -28.328 1 95.69 145 ARG B O 1
ATOM 2429 N N . ALA B 1 146 ? 4.227 -35.656 -26.672 1 94.56 146 ALA B N 1
ATOM 2430 C CA . ALA B 1 146 ? 5.254 -36.688 -26.906 1 94.56 146 ALA B CA 1
ATOM 2431 C C . ALA B 1 146 ? 4.715 -38.094 -26.625 1 94.56 146 ALA B C 1
ATOM 2433 O O . ALA B 1 146 ? 4.98 -39.031 -27.391 1 94.56 146 ALA B O 1
ATOM 2434 N N . LEU B 1 147 ? 3.92 -38.25 -25.609 1 93.25 147 LEU B N 1
ATOM 2435 C CA . LEU B 1 147 ? 3.385 -39.531 -25.219 1 93.25 147 LEU B CA 1
ATOM 2436 C C . LEU B 1 147 ? 2.318 -40 -26.203 1 93.25 147 LEU B C 1
ATOM 2438 O O . LEU B 1 147 ? 2.225 -41.188 -26.516 1 93.25 147 LEU B O 1
ATOM 2442 N N . GLU B 1 148 ? 1.525 -39.094 -26.656 1 92.62 148 GLU B N 1
ATOM 2443 C CA . GLU B 1 148 ? 0.476 -39.438 -27.625 1 92.62 148 GLU B CA 1
ATOM 2444 C C . GLU B 1 148 ? 1.066 -39.812 -28.969 1 92.62 148 GLU B C 1
ATOM 2446 O O . GLU B 1 148 ? 0.532 -40.688 -29.672 1 92.62 148 GLU B O 1
ATOM 2451 N N . SER B 1 149 ? 2.17 -39.188 -29.375 1 91.94 149 SER B N 1
ATOM 2452 C CA . SER B 1 149 ? 2.861 -39.5 -30.625 1 91.94 149 SER B CA 1
ATOM 2453 C C . SER B 1 149 ? 3.494 -40.906 -30.562 1 91.94 149 SER B C 1
ATOM 2455 O O . SER B 1 149 ? 3.488 -41.625 -31.547 1 91.94 149 SER B O 1
ATOM 2457 N N . ASP B 1 150 ? 3.988 -41.281 -29.484 1 87.88 150 ASP B N 1
ATOM 2458 C CA . ASP B 1 150 ? 4.621 -42.562 -29.281 1 87.88 150 ASP B CA 1
ATOM 2459 C C . ASP B 1 150 ? 3.594 -43.688 -29.344 1 87.88 150 ASP B C 1
ATOM 2461 O O . ASP B 1 150 ? 3.922 -44.812 -29.734 1 87.88 150 ASP B O 1
ATOM 2465 N N . GLN B 1 151 ? 2.393 -43.5 -28.906 1 82.69 151 GLN B N 1
ATOM 2466 C CA . GLN B 1 151 ? 1.347 -44.5 -28.922 1 82.69 151 GLN B CA 1
ATOM 2467 C C . GLN B 1 151 ? 0.83 -44.719 -30.344 1 82.69 151 GLN B C 1
ATOM 2469 O O . GLN B 1 151 ? 0.355 -45.812 -30.672 1 82.69 151 GLN B O 1
ATOM 2474 N N . ARG 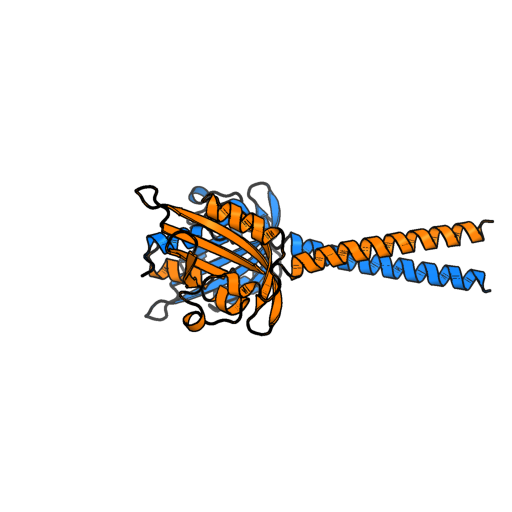B 1 152 ? 0.797 -43.688 -31.25 1 84.25 152 ARG B N 1
ATOM 2475 C CA . ARG B 1 152 ? 0.306 -43.812 -32.625 1 84.25 152 ARG B CA 1
ATOM 2476 C C . ARG B 1 152 ? 1.338 -44.469 -33.5 1 84.25 152 ARG B C 1
ATOM 2478 O O . ARG B 1 152 ? 0.991 -45.031 -34.562 1 84.25 152 ARG B O 1
ATOM 2485 N N . SER B 1 153 ? 2.596 -44.469 -33.125 1 69.75 153 SER B N 1
ATOM 2486 C CA . SER B 1 153 ? 3.572 -45.25 -33.875 1 69.75 153 SER B CA 1
ATOM 2487 C C . SER B 1 153 ? 3.629 -46.688 -33.438 1 69.75 153 SER B C 1
ATOM 2489 O O . SER B 1 153 ? 3.797 -47.594 -34.25 1 69.75 153 SER B O 1
#

Solvent-accessible surface area (backbone atoms only — not comparable to full-atom values): 16427 Å² total; per-residue (Å²): 127,88,44,54,68,58,44,51,50,53,52,50,65,35,80,48,17,38,35,34,27,35,66,45,81,92,82,40,47,27,26,76,44,63,35,60,26,30,26,69,69,35,62,46,53,61,91,79,44,58,67,34,52,79,66,69,33,31,70,89,59,78,85,45,73,45,56,57,54,50,51,53,24,60,73,66,64,39,65,48,76,42,66,43,72,30,36,28,72,87,65,51,72,44,33,31,40,38,34,40,41,65,38,59,45,97,85,68,43,80,52,37,33,40,37,38,40,36,85,39,38,69,47,55,50,37,52,52,48,38,54,50,42,50,51,52,36,51,51,42,52,49,51,42,52,51,53,54,52,60,71,77,105,128,90,46,55,69,58,44,50,51,54,53,51,65,36,79,46,16,39,35,34,28,34,68,42,80,93,81,41,45,27,27,76,44,62,34,59,26,30,24,69,70,35,62,47,53,60,91,78,46,58,68,34,52,79,66,69,32,32,69,87,60,78,84,45,74,46,55,57,54,49,51,53,24,60,74,67,65,40,65,48,75,42,65,42,72,31,36,28,71,88,64,51,72,44,34,30,40,38,34,40,41,63,38,60,47,97,84,67,43,81,52,37,34,38,37,38,36,35,86,40,40,69,47,54,50,37,52,50,49,39,54,49,44,51,52,51,37,51,52,42,53,52,49,42,52,53,54,56,54,61,70,76,104

Radius of gyration: 24.1 Å; Cα contacts (8 Å, |Δi|>4): 523; chains: 2; bounding box: 54×83×54 Å

pLDDT: mean 91.31, std 6.89, range [61.75, 97.31]